Protein AF-A0A8T8SS31-F1 (afdb_monomer_lite)

pLDDT: mean 78.22, std 19.07, range [32.81, 97.25]

Structure (mmCIF, N/CA/C/O backbone):
data_AF-A0A8T8SS31-F1
#
_entry.id   AF-A0A8T8SS31-F1
#
loop_
_atom_site.group_PDB
_atom_site.id
_atom_site.type_symbol
_atom_site.label_atom_id
_atom_site.label_alt_id
_atom_site.label_comp_id
_atom_site.label_asym_id
_atom_site.label_entity_id
_atom_site.label_seq_id
_atom_site.pdbx_PDB_ins_code
_atom_site.Cartn_x
_atom_site.Cartn_y
_atom_site.Cartn_z
_atom_site.occupancy
_atom_site.B_iso_or_equiv
_atom_site.auth_seq_id
_atom_site.auth_comp_id
_atom_site.auth_asym_id
_atom_site.auth_atom_id
_atom_site.pdbx_PDB_model_num
ATOM 1 N N . ALA A 1 1 ? 21.627 -6.125 -32.414 1.00 34.38 1 ALA A N 1
ATOM 2 C CA . ALA A 1 1 ? 21.749 -6.337 -30.957 1.00 34.38 1 ALA A CA 1
ATOM 3 C C . ALA A 1 1 ? 20.498 -7.082 -30.522 1.00 34.38 1 ALA A C 1
ATOM 5 O O . ALA A 1 1 ? 19.469 -6.774 -31.111 1.00 34.38 1 ALA A O 1
ATOM 6 N N . PRO A 1 2 ? 20.562 -8.074 -29.617 1.00 32.81 2 PRO A N 1
ATOM 7 C CA . PRO A 1 2 ? 19.340 -8.720 -29.149 1.00 32.81 2 PRO A CA 1
ATOM 8 C C . PRO A 1 2 ? 18.447 -7.627 -28.561 1.00 32.81 2 PRO A C 1
ATOM 10 O O . PRO A 1 2 ? 18.950 -6.759 -27.843 1.00 32.81 2 PRO A O 1
ATOM 13 N N . ASP A 1 3 ? 17.175 -7.617 -28.947 1.00 43.06 3 ASP A N 1
ATOM 14 C CA . ASP A 1 3 ? 16.192 -6.650 -28.478 1.00 43.06 3 ASP A CA 1
ATOM 15 C C . ASP A 1 3 ? 16.159 -6.707 -26.948 1.00 43.06 3 ASP A C 1
ATOM 17 O O . ASP A 1 3 ? 15.663 -7.657 -26.345 1.00 43.06 3 ASP A O 1
ATOM 21 N N . ALA A 1 4 ? 16.801 -5.731 -26.307 1.00 43.06 4 ALA A N 1
ATOM 22 C CA . ALA A 1 4 ? 16.943 -5.652 -24.862 1.00 43.06 4 ALA A CA 1
ATOM 23 C C . ALA A 1 4 ? 15.577 -5.311 -24.252 1.00 43.06 4 ALA A C 1
ATOM 25 O O . ALA A 1 4 ? 15.295 -4.160 -23.934 1.00 43.06 4 ALA A O 1
ATOM 26 N N . GLY A 1 5 ? 14.685 -6.296 -24.171 1.00 49.00 5 GLY A N 1
ATOM 27 C CA . GLY A 1 5 ? 13.307 -6.032 -23.786 1.00 49.00 5 GLY A CA 1
ATOM 28 C C . GLY A 1 5 ? 12.340 -7.186 -23.984 1.00 49.00 5 GLY A C 1
ATOM 29 O O . GLY A 1 5 ? 11.181 -6.922 -24.291 1.00 49.00 5 GLY A O 1
ATOM 30 N N . ASP A 1 6 ? 12.756 -8.439 -23.777 1.00 55.69 6 ASP A N 1
ATOM 31 C CA . ASP A 1 6 ? 11.775 -9.510 -23.578 1.00 55.69 6 ASP A CA 1
ATOM 32 C C . ASP A 1 6 ? 10.841 -9.078 -22.436 1.00 55.69 6 ASP A C 1
ATOM 34 O O . ASP A 1 6 ? 11.300 -8.771 -21.326 1.00 55.69 6 ASP A O 1
ATOM 38 N N . GLY A 1 7 ? 9.536 -8.976 -22.720 1.00 61.97 7 GLY A N 1
ATOM 39 C CA . GLY A 1 7 ? 8.538 -8.342 -21.842 1.00 61.97 7 GLY A CA 1
ATOM 40 C C . GLY A 1 7 ? 8.512 -8.898 -20.412 1.00 61.97 7 GLY A C 1
ATOM 41 O O . GLY A 1 7 ? 8.117 -8.201 -19.474 1.00 61.97 7 GLY A O 1
ATOM 42 N N . TRP A 1 8 ? 9.025 -10.114 -20.223 1.00 73.75 8 TRP A N 1
ATOM 43 C CA . TRP A 1 8 ? 9.245 -10.758 -18.931 1.00 73.75 8 TRP A CA 1
ATOM 44 C C . TRP A 1 8 ? 10.140 -9.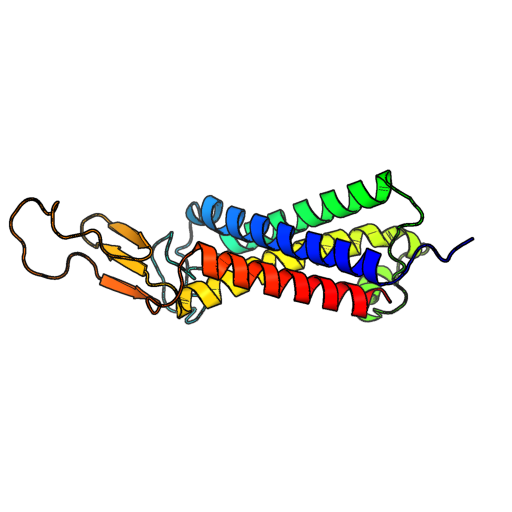954 -17.986 1.00 73.75 8 TRP A C 1
ATOM 46 O O . TRP A 1 8 ? 9.801 -9.813 -16.817 1.00 73.75 8 TRP A O 1
ATOM 56 N N . SER A 1 9 ? 11.235 -9.364 -18.472 1.00 76.25 9 SER A N 1
ATOM 57 C CA . SER A 1 9 ? 12.151 -8.571 -17.635 1.00 76.25 9 SER A CA 1
ATOM 58 C C . SER A 1 9 ? 11.456 -7.350 -17.016 1.00 76.25 9 SER A C 1
ATOM 60 O O . SER A 1 9 ? 11.523 -7.132 -15.806 1.00 76.25 9 SER A O 1
ATOM 62 N N . ARG A 1 10 ? 10.705 -6.598 -17.831 1.00 75.75 10 ARG A N 1
ATOM 63 C CA . ARG A 1 10 ? 9.907 -5.436 -17.402 1.00 75.75 10 ARG A CA 1
ATOM 64 C C . ARG A 1 10 ? 8.814 -5.856 -16.424 1.00 75.75 10 ARG A C 1
ATOM 66 O O . ARG A 1 10 ? 8.634 -5.218 -15.392 1.00 75.75 10 ARG A O 1
ATOM 73 N N . THR A 1 11 ? 8.127 -6.954 -16.730 1.00 82.62 11 THR A N 1
ATOM 74 C CA . THR A 1 11 ? 7.065 -7.503 -15.878 1.00 82.62 11 THR A CA 1
ATOM 75 C C . THR A 1 11 ? 7.606 -7.878 -14.500 1.00 82.62 11 THR A C 1
ATOM 77 O O . THR A 1 11 ? 7.015 -7.494 -13.499 1.00 82.62 11 THR A O 1
ATOM 80 N N . LEU A 1 12 ? 8.760 -8.548 -14.427 1.00 86.06 12 LEU A N 1
ATOM 81 C CA . LEU A 1 12 ? 9.392 -8.931 -13.160 1.00 86.06 12 LEU A CA 1
ATOM 82 C C . LEU A 1 12 ? 9.793 -7.718 -12.309 1.00 86.06 12 LEU A C 1
ATOM 84 O O . LEU A 1 12 ? 9.576 -7.726 -11.098 1.00 86.06 12 LEU A O 1
ATOM 88 N N . VAL A 1 13 ? 10.320 -6.655 -12.925 1.00 86.69 13 VAL A N 1
ATOM 89 C CA . VAL A 1 13 ? 10.648 -5.408 -12.209 1.00 86.69 13 VAL A CA 1
ATOM 90 C C . VAL A 1 13 ? 9.388 -4.740 -11.654 1.00 86.69 13 VAL A C 1
ATOM 92 O O . VAL A 1 13 ? 9.382 -4.295 -10.508 1.00 86.69 13 VAL A O 1
ATOM 95 N N . LEU A 1 14 ? 8.305 -4.697 -12.433 1.00 88.38 14 LEU A N 1
ATOM 96 C CA . LEU A 1 14 ? 7.035 -4.119 -11.989 1.00 88.38 14 LEU A CA 1
ATOM 97 C C . LEU A 1 14 ? 6.351 -4.968 -10.906 1.00 88.38 14 LEU A C 1
ATOM 99 O O . LEU A 1 14 ? 5.777 -4.409 -9.973 1.00 88.38 14 LEU A O 1
ATOM 103 N N . LEU A 1 15 ? 6.460 -6.299 -10.987 1.00 92.12 15 LEU A N 1
ATOM 104 C CA . LEU A 1 15 ? 6.018 -7.212 -9.930 1.00 92.12 15 LEU A CA 1
ATOM 105 C C . LEU A 1 15 ? 6.767 -6.915 -8.624 1.00 92.12 15 LEU A C 1
ATOM 107 O O . LEU A 1 15 ? 6.137 -6.760 -7.574 1.00 92.12 15 LEU A O 1
ATOM 111 N N . ALA A 1 16 ? 8.095 -6.787 -8.687 1.00 93.50 16 ALA A N 1
ATOM 112 C CA . ALA A 1 16 ? 8.911 -6.450 -7.524 1.00 93.50 16 ALA A CA 1
ATOM 113 C C . ALA A 1 16 ? 8.529 -5.078 -6.948 1.00 93.50 16 ALA A C 1
ATOM 115 O O . ALA A 1 16 ? 8.314 -4.959 -5.742 1.00 93.50 16 ALA A O 1
ATOM 116 N N . LEU A 1 17 ? 8.368 -4.062 -7.805 1.00 93.56 17 LEU A N 1
ATOM 117 C CA . LEU A 1 17 ? 7.917 -2.732 -7.395 1.00 93.56 17 LEU A CA 1
ATOM 118 C C . LEU A 1 17 ? 6.575 -2.798 -6.661 1.00 93.56 17 LEU A C 1
ATOM 120 O O . LEU A 1 17 ? 6.465 -2.252 -5.569 1.00 93.56 17 LEU A O 1
ATOM 124 N N . GLY A 1 18 ? 5.572 -3.472 -7.228 1.00 95.12 18 GLY A N 1
ATOM 125 C CA . GLY A 1 18 ? 4.252 -3.578 -6.610 1.00 95.12 18 GLY A CA 1
ATOM 126 C C . GLY A 1 18 ? 4.281 -4.302 -5.263 1.00 95.12 18 GLY A C 1
ATOM 127 O O . GLY A 1 18 ? 3.634 -3.848 -4.322 1.00 95.12 18 GLY A O 1
ATOM 128 N N . HIS A 1 19 ? 5.079 -5.369 -5.140 1.00 96.62 19 HIS A N 1
ATOM 129 C CA . HIS A 1 19 ? 5.268 -6.081 -3.874 1.00 96.62 19 HIS A CA 1
ATOM 130 C C . HIS A 1 19 ? 5.877 -5.167 -2.802 1.00 96.62 19 HIS A C 1
ATOM 132 O O . HIS A 1 19 ? 5.293 -4.986 -1.735 1.00 96.62 19 HIS A O 1
ATOM 138 N N . PHE A 1 20 ? 7.024 -4.545 -3.088 1.00 97.06 20 PHE A N 1
ATOM 139 C CA . PHE A 1 20 ? 7.704 -3.704 -2.104 1.00 97.06 20 PHE A CA 1
ATOM 140 C C . PHE A 1 20 ? 6.937 -2.418 -1.789 1.00 97.06 20 PHE A C 1
ATOM 142 O O . PHE A 1 20 ? 6.916 -1.994 -0.635 1.00 97.06 20 PHE A O 1
ATOM 149 N N . ALA A 1 21 ? 6.281 -1.812 -2.7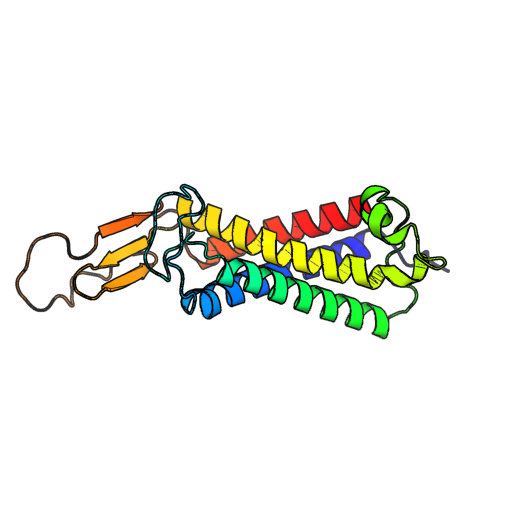81 1.00 97.25 21 ALA A N 1
ATOM 150 C CA . ALA A 1 21 ? 5.432 -0.647 -2.567 1.00 97.25 21 ALA A CA 1
ATOM 151 C C . ALA A 1 21 ? 4.240 -0.981 -1.662 1.00 97.25 21 ALA A C 1
ATOM 153 O O . ALA A 1 21 ? 3.964 -0.215 -0.743 1.00 97.25 21 ALA A O 1
ATOM 154 N N . CYS A 1 22 ? 3.587 -2.133 -1.869 1.00 97.06 22 CYS A N 1
ATOM 155 C CA . CYS A 1 22 ? 2.519 -2.628 -0.999 1.00 97.06 22 CYS A CA 1
ATOM 156 C C . CYS A 1 22 ? 3.007 -2.779 0.445 1.00 97.06 22 CYS A C 1
ATOM 158 O O . CYS A 1 22 ? 2.433 -2.179 1.348 1.00 97.06 22 CYS A O 1
ATOM 160 N N . CYS A 1 23 ? 4.095 -3.528 0.655 1.00 96.38 23 CYS A N 1
ATOM 161 C CA . CYS A 1 23 ? 4.637 -3.790 1.989 1.00 96.38 23 CYS A CA 1
ATOM 162 C C . CYS A 1 23 ? 5.050 -2.496 2.707 1.00 96.38 23 CYS A C 1
ATOM 164 O O . CYS A 1 23 ? 4.735 -2.306 3.881 1.00 96.38 23 CYS A O 1
ATOM 166 N N . MET A 1 24 ? 5.730 -1.585 2.001 1.00 97.06 24 MET A N 1
ATOM 167 C CA . MET A 1 24 ? 6.156 -0.304 2.571 1.00 97.06 24 MET A CA 1
ATOM 168 C C . MET A 1 24 ? 4.957 0.594 2.878 1.00 97.06 24 MET A C 1
ATOM 170 O O . MET A 1 24 ? 4.910 1.223 3.934 1.00 97.06 24 MET A O 1
ATOM 174 N N . GLY A 1 25 ? 3.986 0.648 1.966 1.00 96.12 25 GLY A N 1
ATOM 175 C CA . GLY A 1 25 ? 2.777 1.440 2.130 1.00 96.12 25 GLY A CA 1
ATOM 176 C C . GLY A 1 25 ? 1.958 0.986 3.335 1.00 96.12 25 GLY A C 1
ATOM 177 O O . GLY A 1 25 ? 1.583 1.812 4.164 1.00 96.12 25 GLY A O 1
ATOM 178 N N . ASP A 1 26 ? 1.744 -0.321 3.467 1.00 94.06 26 ASP A N 1
ATOM 179 C CA . ASP A 1 26 ? 1.011 -0.917 4.584 1.00 94.06 26 ASP A CA 1
ATOM 180 C C . ASP A 1 26 ? 1.730 -0.728 5.934 1.00 94.06 26 ASP A C 1
ATOM 182 O O . ASP A 1 26 ? 1.129 -0.304 6.924 1.00 94.06 26 ASP A O 1
ATOM 186 N N . THR A 1 27 ? 3.056 -0.905 5.955 1.00 94.75 27 THR A N 1
ATOM 187 C CA . THR A 1 27 ? 3.875 -0.678 7.160 1.00 94.75 27 THR A CA 1
ATOM 188 C C . THR A 1 27 ? 3.821 0.783 7.615 1.00 94.75 27 THR A C 1
ATOM 190 O O . THR A 1 27 ? 3.617 1.061 8.794 1.00 94.75 27 THR A O 1
ATOM 193 N N . LEU A 1 28 ? 3.969 1.752 6.700 1.00 95.19 28 LEU A N 1
ATOM 194 C CA . LEU A 1 28 ? 3.869 3.164 7.084 1.00 95.19 28 LEU A CA 1
ATOM 195 C C . LEU A 1 28 ? 2.448 3.541 7.501 1.00 95.19 28 LEU A C 1
ATOM 197 O O . LEU A 1 28 ? 2.281 4.315 8.441 1.00 95.19 28 LEU A O 1
ATOM 201 N N . ALA A 1 29 ? 1.423 3.010 6.831 1.00 94.06 29 ALA A N 1
ATOM 202 C CA . ALA A 1 29 ? 0.039 3.280 7.196 1.00 94.06 29 ALA A CA 1
ATOM 203 C C . ALA A 1 29 ? -0.313 2.754 8.588 1.00 94.06 29 ALA A C 1
ATOM 205 O O . ALA A 1 29 ? -1.014 3.447 9.320 1.00 94.06 29 ALA A O 1
ATOM 206 N N . SER A 1 30 ? 0.168 1.573 8.968 1.00 90.75 30 SER A N 1
ATOM 207 C CA . SER A 1 30 ? -0.113 0.978 10.277 1.00 90.75 30 SER A CA 1
ATOM 208 C C . SER A 1 30 ? 0.684 1.650 11.399 1.00 90.75 30 SER A C 1
ATOM 210 O O . SER A 1 30 ? 0.084 2.112 12.370 1.00 90.75 30 SER A O 1
ATOM 212 N N . GLU A 1 31 ? 2.000 1.806 11.243 1.00 92.19 31 GLU A N 1
ATOM 213 C CA . GLU A 1 31 ? 2.871 2.365 12.288 1.00 92.19 31 GLU A CA 1
ATOM 214 C C . GLU A 1 31 ? 2.668 3.875 12.471 1.00 92.19 31 GLU A C 1
ATOM 216 O O . GLU A 1 31 ? 2.489 4.365 13.588 1.00 92.19 31 GLU A O 1
ATOM 221 N N . LEU A 1 32 ? 2.637 4.641 11.372 1.00 91.50 32 LEU A N 1
ATOM 222 C CA . LEU A 1 32 ? 2.437 6.091 11.448 1.00 91.50 32 LEU A CA 1
ATOM 223 C C . LEU A 1 32 ? 0.954 6.461 11.542 1.00 91.50 32 LEU A C 1
ATOM 225 O O . LEU A 1 32 ? 0.613 7.480 12.142 1.00 91.50 32 LEU A O 1
ATOM 229 N N . GLY A 1 33 ? 0.044 5.644 11.006 1.00 86.44 33 GLY A N 1
ATOM 230 C CA . GLY A 1 33 ? -1.395 5.908 11.081 1.00 86.44 33 GLY A CA 1
ATOM 231 C C . GLY A 1 33 ? -1.962 5.845 12.496 1.00 86.44 33 GLY A C 1
ATOM 232 O O . GLY A 1 33 ? -2.964 6.514 12.760 1.00 86.44 33 GLY A O 1
ATOM 233 N N . ILE A 1 34 ? -1.311 5.134 13.425 1.00 87.19 34 ILE A N 1
ATOM 234 C CA . ILE A 1 34 ? -1.661 5.151 14.856 1.00 87.19 34 ILE A CA 1
ATOM 235 C C . ILE A 1 34 ? -1.502 6.556 15.460 1.00 87.19 34 ILE A C 1
ATOM 237 O O . ILE A 1 34 ? -2.249 6.913 16.371 1.00 87.19 34 ILE A O 1
ATOM 241 N N . LEU A 1 35 ? -0.604 7.391 14.922 1.00 88.12 35 LEU A N 1
ATOM 242 C CA . LEU A 1 35 ? -0.429 8.782 15.354 1.00 88.12 35 LEU A CA 1
ATOM 243 C C . LEU A 1 35 ? -1.495 9.738 14.785 1.00 88.12 35 LEU A C 1
ATOM 245 O O . LEU A 1 35 ? -1.470 10.938 15.076 1.00 88.12 35 LEU A O 1
ATOM 249 N N . SER A 1 36 ? -2.438 9.242 13.978 1.00 87.25 36 SER A N 1
ATOM 250 C CA . SER A 1 36 ? -3.528 10.055 13.442 1.00 87.25 36 SER A CA 1
ATOM 251 C C . SER A 1 36 ? -4.354 10.692 14.563 1.00 87.25 36 SER A C 1
ATOM 253 O O . SER A 1 36 ? -4.867 10.016 15.453 1.00 87.25 36 SER A O 1
ATOM 255 N N . ARG A 1 37 ? -4.556 12.014 14.480 1.00 83.56 37 ARG A N 1
ATOM 256 C CA . ARG A 1 37 ? -5.442 12.754 15.400 1.00 83.56 37 ARG A CA 1
ATOM 257 C C . ARG A 1 37 ? -6.917 12.398 15.203 1.00 83.56 37 ARG A C 1
ATOM 259 O O . ARG A 1 37 ? -7.708 12.531 16.135 1.00 83.56 37 ARG A O 1
ATOM 266 N N . SER A 1 38 ? -7.301 11.985 13.995 1.00 85.12 38 SER A N 1
ATOM 267 C CA . SER A 1 38 ? -8.652 11.516 13.693 1.00 85.12 38 SER A CA 1
ATOM 268 C C . SER A 1 38 ? -8.777 10.024 13.984 1.00 85.12 38 SER A C 1
ATOM 270 O O . SER A 1 38 ? -7.884 9.237 13.658 1.00 85.12 38 SER A O 1
ATOM 272 N N . LYS A 1 39 ? -9.908 9.635 14.583 1.00 87.06 39 LYS A N 1
ATOM 273 C CA . LYS A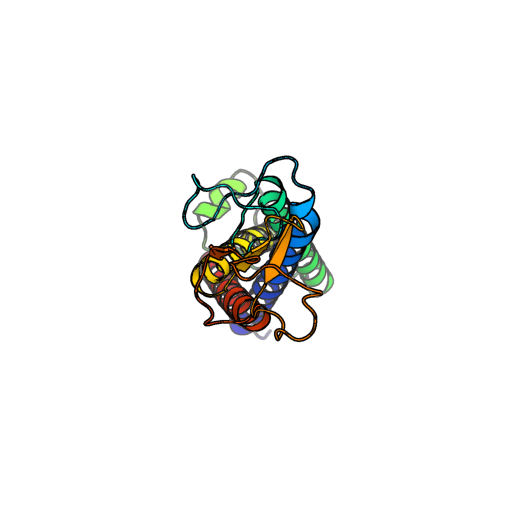 1 39 ? -10.227 8.227 14.832 1.00 87.06 39 LYS A CA 1
ATOM 274 C C . LYS A 1 39 ? -10.354 7.482 13.496 1.00 87.06 39 LYS A C 1
ATOM 276 O O . LYS A 1 39 ? -11.043 7.997 12.610 1.00 87.06 39 LYS A O 1
ATOM 281 N N . PRO A 1 40 ? -9.732 6.301 13.347 1.00 89.50 40 PRO A N 1
ATOM 282 C CA . PRO A 1 40 ? -9.869 5.514 12.133 1.00 89.50 40 PRO A CA 1
ATOM 283 C C . PRO A 1 40 ? -11.308 5.021 11.947 1.00 89.50 40 PRO A C 1
ATOM 285 O O . PRO A 1 40 ? -12.055 4.816 12.910 1.00 89.50 40 PRO A O 1
ATOM 288 N N . VAL A 1 41 ? -11.689 4.832 10.689 1.00 92.69 41 VAL A N 1
ATOM 289 C CA . VAL A 1 41 ? -12.986 4.287 10.274 1.00 92.69 41 VAL A CA 1
ATOM 290 C C . VAL A 1 41 ? -12.789 2.923 9.635 1.00 92.69 41 VAL A C 1
ATOM 292 O O . VAL A 1 41 ? -11.736 2.644 9.069 1.00 92.69 41 VAL A O 1
ATOM 295 N N . LEU A 1 42 ? -13.787 2.052 9.727 1.00 91.38 42 LEU A N 1
ATOM 296 C CA . LEU A 1 42 ? -13.690 0.731 9.120 1.00 91.38 42 LEU A CA 1
ATOM 297 C C . LEU A 1 42 ? -13.795 0.823 7.592 1.00 91.38 42 LEU A C 1
ATOM 299 O O . LEU A 1 42 ? -14.752 1.400 7.080 1.00 91.38 42 LEU A O 1
ATOM 303 N N . VAL A 1 43 ? -12.880 0.187 6.857 1.00 91.44 43 VAL A N 1
ATOM 304 C CA . VAL A 1 43 ? -12.872 0.234 5.381 1.00 91.44 43 VAL A CA 1
ATOM 305 C C . VAL A 1 43 ? -14.161 -0.310 4.748 1.00 91.44 43 VAL A C 1
ATOM 307 O O . VAL A 1 43 ? -14.632 0.225 3.752 1.00 91.44 43 VAL A O 1
ATOM 310 N N . LEU A 1 44 ? -14.779 -1.329 5.358 1.00 88.94 44 LEU A N 1
ATOM 311 C CA . LEU A 1 44 ? -16.047 -1.911 4.895 1.00 88.94 44 LEU A CA 1
ATOM 312 C C . LEU A 1 44 ? -17.279 -1.092 5.305 1.00 88.94 44 LEU A C 1
ATOM 314 O O . LEU A 1 44 ? -18.346 -1.245 4.717 1.00 88.94 44 LEU A O 1
ATOM 318 N N . ASN A 1 45 ? -17.166 -0.262 6.345 1.00 89.25 45 ASN A N 1
ATOM 319 C CA . ASN A 1 45 ? -18.261 0.569 6.836 1.00 89.25 45 ASN A CA 1
ATOM 320 C C . ASN A 1 45 ? -17.718 1.929 7.314 1.00 89.25 45 ASN A C 1
ATOM 322 O O . ASN A 1 45 ? -17.413 2.079 8.504 1.00 89.25 45 ASN A O 1
ATOM 326 N N . PRO A 1 46 ? -17.637 2.928 6.414 1.00 87.19 46 PRO A N 1
ATOM 327 C CA . PRO A 1 46 ? -17.008 4.223 6.689 1.00 87.19 46 PRO A CA 1
ATOM 328 C C . PRO A 1 46 ? -17.666 5.031 7.816 1.00 87.19 46 PRO A C 1
ATOM 330 O O . PRO A 1 46 ? -17.063 5.959 8.348 1.00 87.19 46 PRO A O 1
ATOM 333 N N . PHE A 1 47 ? -18.897 4.688 8.206 1.00 88.06 47 PHE A N 1
ATOM 334 C CA . PHE A 1 47 ? -19.618 5.352 9.294 1.00 88.06 47 PHE A CA 1
ATOM 335 C C . PHE A 1 47 ? -19.253 4.805 10.680 1.00 88.06 47 PHE A C 1
ATOM 337 O O . PHE A 1 47 ? -19.584 5.414 11.698 1.00 88.06 47 PHE A O 1
ATOM 344 N N . ARG A 1 48 ? -18.5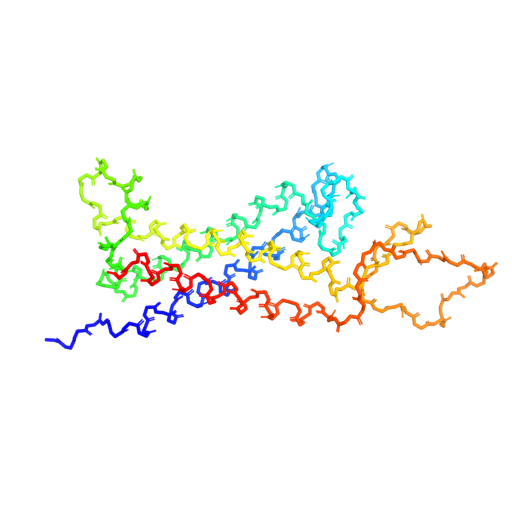69 3.656 10.748 1.00 88.62 48 ARG A N 1
ATOM 345 C CA . ARG A 1 48 ? -18.184 3.014 12.005 1.00 88.62 48 ARG A CA 1
ATOM 346 C C . ARG A 1 48 ? -16.754 3.396 12.374 1.00 88.62 48 ARG A C 1
ATOM 348 O O . ARG A 1 48 ? -15.798 2.921 11.767 1.00 88.62 48 ARG A O 1
ATOM 355 N N . GLN A 1 49 ? -16.617 4.214 13.414 1.00 90.81 49 GLN A N 1
ATOM 356 C CA . GLN A 1 49 ? -15.320 4.514 14.021 1.00 90.81 49 GLN A CA 1
ATOM 357 C C . GLN A 1 49 ? -14.819 3.319 14.833 1.00 90.81 49 GLN A C 1
ATOM 359 O O . GLN A 1 49 ? -15.585 2.686 15.566 1.00 90.81 49 GLN A O 1
ATOM 364 N N . VAL A 1 50 ? -13.527 3.038 14.721 1.00 88.25 50 VAL A N 1
ATOM 365 C CA . VAL A 1 50 ? -12.849 1.942 15.417 1.00 88.25 50 VAL A CA 1
ATOM 366 C C . VAL A 1 50 ? -11.652 2.480 16.206 1.00 88.25 50 VAL A C 1
ATOM 368 O O . VAL A 1 50 ? -11.139 3.558 15.892 1.00 88.25 50 VAL A O 1
ATOM 371 N N . PRO A 1 51 ? -11.216 1.795 17.276 1.00 86.38 51 PRO A N 1
ATOM 372 C CA . PRO A 1 51 ? -10.010 2.193 17.990 1.00 86.38 51 PRO A CA 1
ATOM 373 C C . PRO A 1 51 ? -8.764 2.062 17.088 1.00 86.38 51 PRO A C 1
ATOM 375 O O . PRO A 1 51 ? -8.732 1.186 16.215 1.00 86.38 51 PRO A O 1
ATOM 378 N N . PRO A 1 52 ? -7.734 2.910 17.283 1.00 85.69 52 PRO A N 1
ATOM 379 C CA . PRO A 1 52 ? -6.453 2.780 16.586 1.00 85.69 52 PRO A CA 1
ATOM 380 C C . PRO A 1 52 ? -5.860 1.374 16.731 1.00 85.69 52 PRO A C 1
ATOM 382 O O . PRO A 1 52 ? -5.962 0.774 17.799 1.00 85.69 52 PRO A O 1
ATOM 385 N N . GLY A 1 53 ? -5.266 0.852 15.655 1.00 83.00 53 GLY A N 1
ATOM 386 C CA . GLY A 1 53 ? -4.713 -0.508 15.612 1.00 83.00 53 GLY A CA 1
ATOM 387 C C . GLY A 1 53 ? -5.726 -1.617 15.294 1.00 83.00 53 GLY A C 1
ATOM 388 O O . GLY A 1 53 ? -5.383 -2.790 15.378 1.00 83.00 53 GLY A O 1
ATOM 389 N N . THR A 1 54 ? -6.971 -1.279 14.937 1.00 87.12 54 THR A N 1
ATOM 390 C CA . THR A 1 54 ? -7.965 -2.268 14.475 1.00 87.12 54 THR A CA 1
ATOM 391 C C . THR A 1 54 ? -7.677 -2.712 13.040 1.00 87.12 54 THR A C 1
ATOM 393 O O . THR A 1 54 ? -7.511 -1.851 12.174 1.00 87.12 54 THR A O 1
ATOM 396 N N . ASN A 1 55 ? -7.711 -4.022 12.756 1.00 88.06 55 ASN A N 1
ATOM 397 C CA . ASN A 1 55 ? -7.543 -4.522 11.387 1.00 8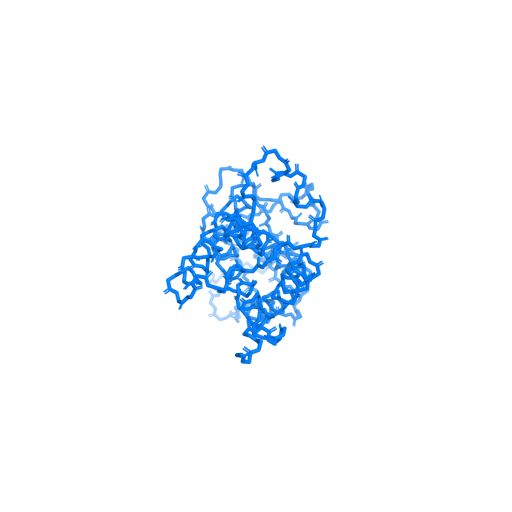8.06 55 ASN A CA 1
ATOM 398 C C . ASN A 1 55 ? -8.633 -3.965 10.462 1.00 88.06 55 ASN A C 1
ATOM 400 O O . ASN A 1 55 ? -9.831 -4.042 10.759 1.00 88.06 55 ASN A O 1
ATOM 404 N N . GLY A 1 56 ? -8.195 -3.386 9.343 1.00 87.19 56 GLY A N 1
ATOM 405 C CA . GLY A 1 56 ? -9.057 -2.703 8.381 1.00 87.19 56 GLY A CA 1
ATOM 406 C C . GLY A 1 56 ? -9.582 -1.335 8.822 1.00 87.19 56 GLY A C 1
ATOM 407 O O . GLY A 1 56 ? -10.485 -0.787 8.185 1.00 87.19 56 GLY A O 1
ATOM 408 N N . GLY A 1 57 ? -9.043 -0.778 9.909 1.00 90.31 57 GLY A N 1
ATOM 409 C CA . GLY A 1 57 ? -9.242 0.614 10.291 1.00 90.31 57 GLY A CA 1
ATOM 410 C C . GLY A 1 57 ? -8.362 1.539 9.451 1.00 90.31 57 GLY A C 1
ATOM 411 O O . GLY A 1 57 ? -7.145 1.533 9.595 1.00 90.31 57 GLY A O 1
ATOM 412 N N . ILE A 1 58 ? -8.979 2.373 8.619 1.00 93.00 58 ILE A N 1
ATOM 413 C CA . ILE A 1 58 ? -8.285 3.347 7.774 1.00 93.00 58 ILE A CA 1
ATOM 414 C C . ILE A 1 58 ? -8.392 4.755 8.367 1.00 93.00 58 ILE A C 1
ATOM 416 O O . ILE A 1 58 ? -9.427 5.159 8.902 1.00 93.00 58 ILE A O 1
ATOM 420 N N . SER A 1 59 ? -7.312 5.525 8.268 1.00 93.75 59 SER A N 1
ATOM 421 C CA . SER A 1 59 ? -7.272 6.941 8.642 1.00 93.75 59 SER A CA 1
ATOM 422 C C . SER A 1 59 ? -6.697 7.757 7.493 1.00 93.75 59 SER A C 1
ATOM 424 O O . SER A 1 59 ? -5.859 7.264 6.741 1.00 93.75 59 SER A O 1
ATOM 426 N N . LEU A 1 60 ? -7.112 9.022 7.365 1.00 92.38 60 LEU A N 1
ATOM 427 C CA . LEU A 1 60 ? -6.607 9.897 6.302 1.00 92.38 60 LEU A CA 1
ATOM 428 C C . LEU A 1 60 ? -5.076 10.023 6.358 1.00 92.38 60 LEU A C 1
ATOM 430 O O . LEU A 1 60 ? -4.399 9.950 5.335 1.00 92.38 60 LEU A O 1
ATOM 434 N N . PHE A 1 61 ? -4.526 10.167 7.567 1.00 93.81 61 PHE A N 1
ATOM 435 C CA . PHE A 1 61 ? -3.082 10.244 7.762 1.00 93.81 61 PHE A CA 1
ATOM 436 C C . PHE A 1 61 ? -2.388 8.935 7.362 1.00 93.81 61 PHE A C 1
ATOM 438 O O . PHE A 1 61 ? -1.428 8.980 6.601 1.00 93.81 61 PHE A O 1
ATOM 445 N N . GLY A 1 62 ? -2.918 7.777 7.774 1.00 93.50 62 GLY A N 1
ATOM 446 C CA . GLY A 1 62 ? -2.391 6.471 7.367 1.00 93.50 62 GLY A CA 1
ATOM 447 C C . GLY A 1 62 ? -2.403 6.278 5.848 1.00 93.50 62 GLY A C 1
ATOM 448 O O . GLY A 1 62 ? -1.395 5.880 5.277 1.00 93.50 62 GLY A O 1
ATOM 449 N N . THR A 1 63 ? -3.489 6.662 5.167 1.00 94.31 63 THR A N 1
ATOM 450 C CA . THR A 1 63 ? -3.581 6.568 3.696 1.00 94.31 63 THR A CA 1
ATOM 451 C C . THR A 1 63 ? -2.610 7.496 2.961 1.00 94.31 63 THR A C 1
ATOM 453 O O . THR A 1 63 ? -2.125 7.169 1.882 1.00 94.31 63 THR A O 1
ATOM 456 N N . LEU A 1 64 ? -2.285 8.656 3.539 1.00 95.69 64 LEU A N 1
ATOM 457 C CA . LEU A 1 64 ? -1.247 9.531 2.989 1.00 95.69 64 LEU A CA 1
ATOM 458 C C . LEU A 1 64 ? 0.143 8.923 3.188 1.00 95.69 64 LEU A C 1
ATOM 460 O O . LEU A 1 64 ? 0.978 8.994 2.290 1.00 95.69 64 LEU A O 1
ATOM 464 N N . MET A 1 65 ? 0.384 8.300 4.342 1.00 95.88 65 MET A N 1
ATOM 465 C CA . MET A 1 65 ? 1.644 7.613 4.617 1.00 95.88 65 MET A CA 1
ATOM 466 C C . MET A 1 65 ? 1.839 6.390 3.712 1.00 95.88 65 MET A C 1
ATOM 468 O O . MET A 1 65 ? 2.960 6.180 3.250 1.00 95.88 65 MET A O 1
ATOM 472 N N . SER A 1 66 ? 0.778 5.645 3.363 1.00 96.44 66 SER A N 1
ATOM 473 C CA . SER A 1 66 ? 0.904 4.554 2.384 1.00 96.44 66 SER A C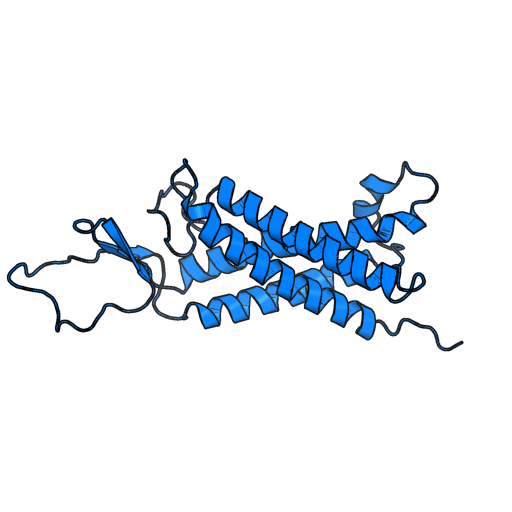A 1
ATOM 474 C C . SER A 1 66 ? 1.248 5.052 0.986 1.00 96.44 66 SER A C 1
ATOM 476 O O . SER A 1 66 ? 2.117 4.474 0.329 1.00 96.44 66 SER A O 1
ATOM 478 N N . LEU A 1 67 ? 0.642 6.162 0.550 1.00 96.88 67 LEU A N 1
ATOM 479 C CA . LEU A 1 67 ? 1.000 6.813 -0.710 1.00 96.88 67 LEU A CA 1
ATOM 480 C C . LEU A 1 67 ? 2.468 7.260 -0.709 1.00 96.88 67 LEU A C 1
ATOM 482 O O . LEU A 1 67 ? 3.187 6.983 -1.665 1.00 96.88 67 LEU A O 1
ATOM 486 N N . ILE A 1 68 ? 2.934 7.912 0.362 1.00 97.00 68 ILE A N 1
ATOM 487 C CA . ILE A 1 68 ? 4.333 8.353 0.494 1.00 97.00 68 ILE A CA 1
ATOM 488 C C . ILE A 1 68 ? 5.292 7.157 0.473 1.00 97.00 68 ILE A C 1
ATOM 490 O O . ILE A 1 68 ? 6.307 7.211 -0.220 1.00 97.00 68 ILE A O 1
ATOM 494 N N . GLY A 1 69 ? 4.963 6.064 1.168 1.00 96.75 69 GLY A N 1
ATOM 495 C CA . GLY A 1 69 ? 5.752 4.828 1.145 1.00 96.75 69 GLY A CA 1
ATOM 496 C C . GLY A 1 69 ? 5.845 4.213 -0.249 1.00 96.75 69 GLY A C 1
ATOM 497 O O . GLY A 1 69 ? 6.930 3.838 -0.696 1.00 96.75 69 GLY A O 1
ATOM 498 N N . GLY A 1 70 ? 4.726 4.180 -0.975 1.00 97.00 70 GLY A N 1
ATOM 499 C CA . GLY A 1 70 ? 4.691 3.734 -2.364 1.00 97.00 70 GLY A CA 1
ATOM 500 C C . GLY A 1 70 ? 5.513 4.628 -3.296 1.00 97.00 70 GLY A C 1
ATOM 501 O O . GLY A 1 70 ? 6.305 4.125 -4.093 1.00 97.00 70 GLY A O 1
ATOM 502 N N . LEU A 1 71 ? 5.380 5.953 -3.176 1.00 95.69 71 LEU A N 1
ATOM 503 C CA . LEU A 1 71 ? 6.152 6.923 -3.962 1.00 95.69 71 LEU A CA 1
ATOM 504 C C . LEU A 1 71 ? 7.653 6.799 -3.686 1.00 95.69 71 LEU A C 1
ATOM 506 O O . LEU A 1 71 ? 8.452 6.871 -4.617 1.00 95.69 71 LEU A O 1
ATOM 510 N N . PHE A 1 72 ? 8.036 6.565 -2.429 1.00 96.56 72 PHE A N 1
ATOM 511 C CA . PHE A 1 72 ? 9.420 6.307 -2.047 1.00 96.56 72 PHE A CA 1
ATOM 512 C C . PHE A 1 72 ? 9.966 5.049 -2.736 1.00 96.56 72 PHE A C 1
ATOM 514 O O . PHE A 1 72 ? 11.029 5.111 -3.353 1.00 96.56 72 PHE A O 1
ATOM 521 N N . MET A 1 73 ? 9.219 3.938 -2.726 1.00 95.75 73 MET A N 1
ATOM 522 C CA . MET A 1 73 ? 9.622 2.715 -3.437 1.00 95.75 73 MET A CA 1
ATOM 523 C C . MET A 1 73 ? 9.631 2.876 -4.963 1.00 95.75 73 MET A C 1
ATOM 525 O O . MET A 1 73 ? 10.488 2.323 -5.649 1.00 95.75 73 MET A O 1
ATOM 529 N N . GLY A 1 74 ? 8.720 3.672 -5.517 1.00 91.81 74 GLY A N 1
ATOM 530 C CA . GLY A 1 74 ? 8.744 4.027 -6.932 1.00 91.81 74 GLY A CA 1
ATOM 531 C C . GLY A 1 74 ? 9.964 4.878 -7.308 1.00 91.81 74 GLY A C 1
ATOM 532 O O . GLY A 1 74 ? 10.572 4.652 -8.352 1.00 91.81 74 GLY A O 1
ATOM 533 N N . ALA A 1 75 ? 10.372 5.812 -6.444 1.00 91.38 75 ALA A N 1
ATOM 534 C CA . ALA A 1 75 ? 11.558 6.643 -6.644 1.00 91.38 75 ALA A CA 1
ATOM 535 C C . ALA A 1 75 ? 12.856 5.838 -6.555 1.00 91.38 75 ALA A C 1
ATOM 537 O O . ALA A 1 75 ? 13.750 6.040 -7.378 1.00 91.38 75 ALA A O 1
ATOM 538 N N . THR A 1 76 ? 12.957 4.894 -5.616 1.00 91.81 76 THR A N 1
ATOM 539 C CA . THR A 1 76 ? 14.115 3.994 -5.543 1.00 91.81 76 THR A CA 1
ATOM 540 C C . THR A 1 76 ? 14.188 3.096 -6.773 1.00 91.81 76 THR A C 1
ATOM 542 O O . THR A 1 76 ? 15.246 3.019 -7.389 1.00 91.81 76 THR A O 1
ATOM 545 N N . ALA A 1 77 ? 13.071 2.510 -7.217 1.00 88.69 77 ALA A N 1
ATOM 546 C CA . ALA A 1 77 ? 13.031 1.709 -8.441 1.00 88.69 77 ALA A CA 1
ATOM 547 C C . ALA A 1 77 ? 13.414 2.521 -9.692 1.00 88.69 77 ALA A C 1
ATOM 549 O O . ALA A 1 77 ? 14.186 2.044 -10.530 1.00 88.69 77 ALA A O 1
ATOM 550 N N . ALA A 1 78 ? 12.925 3.759 -9.807 1.00 84.38 78 ALA A N 1
ATOM 551 C CA . ALA A 1 78 ? 13.304 4.677 -10.877 1.00 84.38 78 ALA A CA 1
ATOM 552 C C . ALA A 1 78 ? 14.808 5.006 -10.836 1.00 84.38 78 ALA A C 1
ATOM 554 O O . ALA A 1 78 ? 15.491 4.923 -11.852 1.00 84.38 78 ALA A O 1
ATOM 555 N N . LEU A 1 79 ? 15.360 5.307 -9.659 1.00 86.56 79 LEU A N 1
ATOM 556 C CA . LEU A 1 79 ? 16.788 5.577 -9.504 1.00 86.56 79 LEU A CA 1
ATOM 557 C C . LEU A 1 79 ? 17.644 4.349 -9.850 1.00 86.56 79 LEU A C 1
ATOM 559 O O . LEU A 1 79 ? 18.631 4.467 -10.573 1.00 86.56 79 LEU A O 1
ATOM 563 N N . THR A 1 80 ? 17.265 3.160 -9.381 1.00 85.25 80 THR A N 1
ATOM 564 C CA . THR A 1 80 ? 17.996 1.919 -9.664 1.00 85.25 80 THR A CA 1
ATOM 565 C C . THR A 1 80 ? 17.992 1.598 -11.152 1.00 85.25 80 THR A C 1
ATOM 567 O O . THR A 1 80 ? 19.034 1.244 -11.703 1.00 85.25 80 THR A O 1
ATOM 570 N N . THR A 1 81 ? 16.853 1.752 -11.827 1.00 78.69 81 THR A N 1
ATOM 571 C CA . THR A 1 81 ? 16.767 1.532 -13.278 1.00 78.69 81 THR A CA 1
ATOM 572 C C . THR A 1 81 ? 17.580 2.572 -14.056 1.00 78.69 81 THR A C 1
ATOM 574 O O . THR A 1 81 ? 18.244 2.200 -15.023 1.00 78.69 81 THR A O 1
ATOM 577 N N . TYR A 1 82 ? 17.636 3.823 -13.580 1.00 76.62 82 TYR A N 1
ATOM 578 C CA . TYR A 1 82 ? 18.437 4.901 -14.176 1.00 76.62 82 TYR A CA 1
ATOM 579 C C . TYR A 1 82 ? 19.930 4.613 -14.106 1.00 76.62 82 TYR A C 1
ATOM 581 O O . TYR A 1 82 ? 20.632 4.717 -15.110 1.00 76.62 82 TYR A O 1
ATOM 589 N N . LEU A 1 83 ? 20.406 4.205 -12.929 1.00 79.62 83 LEU A N 1
ATOM 590 C CA . LEU A 1 83 ? 21.811 3.874 -12.709 1.00 79.62 83 LEU A CA 1
ATOM 591 C C . LEU A 1 83 ? 22.227 2.581 -13.422 1.00 79.62 83 LEU A C 1
ATOM 593 O O . LEU A 1 83 ? 23.377 2.461 -13.833 1.00 79.62 83 LEU A O 1
ATOM 597 N N . SER A 1 84 ? 21.309 1.620 -13.567 1.00 76.00 84 SER A N 1
ATOM 598 C CA . SER A 1 84 ? 21.622 0.303 -14.137 1.00 76.00 84 SER A CA 1
ATOM 599 C C . SER A 1 84 ? 21.733 0.327 -15.659 1.00 76.00 84 SER A C 1
ATOM 601 O O . SER A 1 84 ? 22.639 -0.292 -16.210 1.00 76.00 84 SER A O 1
ATOM 603 N N . ASN A 1 85 ? 20.818 1.009 -16.359 1.00 65.25 85 ASN A N 1
ATOM 604 C CA . ASN A 1 85 ? 20.924 1.204 -17.804 1.00 65.25 85 ASN A CA 1
ATOM 605 C C . ASN A 1 85 ? 19.981 2.330 -18.279 1.00 65.25 85 ASN A C 1
ATOM 607 O O . ASN A 1 85 ? 18.763 2.176 -18.162 1.00 65.25 85 ASN A O 1
ATOM 611 N N . PRO A 1 86 ? 20.476 3.413 -18.907 1.00 57.62 86 PRO A N 1
ATOM 612 C CA . PRO A 1 86 ? 19.612 4.464 -19.451 1.00 57.62 86 PRO A CA 1
ATOM 613 C C . PRO A 1 86 ? 18.663 3.966 -20.560 1.00 57.62 86 PRO A C 1
ATOM 615 O O . PRO A 1 86 ? 17.600 4.558 -20.761 1.00 57.62 86 PRO A O 1
ATOM 618 N N . ALA A 1 87 ? 18.987 2.851 -21.232 1.00 54.38 87 ALA A N 1
ATOM 619 C CA . ALA A 1 87 ? 18.110 2.192 -22.206 1.00 54.38 87 ALA A CA 1
ATOM 620 C C . ALA A 1 87 ? 16.955 1.394 -21.565 1.00 54.38 87 ALA A C 1
ATOM 622 O O . ALA A 1 87 ? 15.973 1.109 -22.243 1.00 54.38 87 ALA A O 1
ATOM 623 N N . CYS A 1 88 ? 17.019 1.084 -20.261 1.00 52.28 88 CYS A N 1
ATOM 624 C CA . CYS A 1 88 ? 15.913 0.469 -19.510 1.00 52.28 88 CYS A CA 1
ATOM 625 C C . CYS A 1 88 ? 14.792 1.467 -19.166 1.00 52.28 88 CYS A C 1
ATOM 627 O O . CYS A 1 88 ? 13.867 1.130 -18.423 1.00 52.28 88 CYS A O 1
ATOM 629 N N . SER A 1 89 ? 14.844 2.682 -19.723 1.00 50.72 89 SER A N 1
ATOM 630 C CA . SER A 1 89 ? 13.739 3.636 -19.703 1.00 50.72 89 SER A CA 1
ATOM 631 C C . SER A 1 89 ? 12.535 3.027 -20.420 1.00 50.72 89 SER A C 1
ATOM 633 O O . SER A 1 89 ? 12.440 2.999 -21.643 1.00 50.72 89 SER A O 1
ATOM 635 N N . VAL A 1 90 ? 11.625 2.490 -19.619 1.00 51.62 90 VAL A N 1
ATOM 636 C CA . VAL A 1 90 ? 10.341 1.897 -19.988 1.00 51.62 90 VAL A CA 1
ATOM 637 C C . VAL A 1 90 ? 9.603 2.807 -20.981 1.00 51.62 90 VAL A C 1
ATOM 639 O O . VAL A 1 90 ? 9.009 3.779 -20.555 1.00 51.62 90 VAL A O 1
ATOM 642 N N . SER A 1 91 ? 9.621 2.520 -22.287 1.00 45.81 91 SER A N 1
ATOM 643 C CA . SER A 1 91 ? 9.009 3.390 -23.308 1.00 45.81 91 SER A CA 1
ATOM 644 C C . SER A 1 91 ? 7.481 3.443 -23.155 1.00 45.81 91 SER A C 1
ATOM 646 O O . SER A 1 91 ? 6.805 2.446 -23.372 1.00 45.81 91 SER A O 1
ATOM 648 N N . ALA A 1 92 ? 6.929 4.593 -22.762 1.00 46.75 92 ALA A N 1
ATOM 649 C CA . ALA A 1 92 ? 5.489 4.823 -22.652 1.00 46.75 92 ALA A CA 1
ATOM 650 C C . ALA A 1 92 ? 4.913 5.146 -24.034 1.00 46.75 92 ALA A C 1
ATOM 652 O O . ALA A 1 92 ? 4.795 6.313 -24.404 1.00 46.75 92 ALA A O 1
ATOM 653 N N . LYS A 1 93 ? 4.598 4.115 -24.822 1.00 45.56 93 LYS A N 1
ATOM 654 C CA . LYS A 1 93 ? 3.932 4.294 -26.119 1.00 45.56 93 LYS A CA 1
ATOM 655 C C . LYS A 1 93 ? 2.417 4.063 -26.100 1.00 45.56 93 LYS A C 1
ATOM 657 O O . LYS A 1 93 ? 1.791 4.422 -27.091 1.00 45.56 93 LYS A O 1
ATOM 662 N N . SER A 1 94 ? 1.802 3.564 -25.019 1.00 39.00 94 SER A N 1
ATOM 663 C CA . SER A 1 94 ? 0.403 3.094 -25.099 1.00 39.00 94 SER A CA 1
ATOM 664 C C . SER A 1 94 ? -0.627 3.678 -24.130 1.00 39.00 94 SER A C 1
ATOM 666 O O . SER A 1 94 ? -1.820 3.539 -24.391 1.00 39.00 94 SER A O 1
ATOM 668 N N . ALA A 1 95 ? -0.258 4.404 -23.073 1.00 46.88 95 ALA A N 1
ATOM 669 C CA . ALA A 1 95 ? -1.262 5.004 -22.190 1.00 46.88 95 ALA A CA 1
ATOM 670 C C . ALA A 1 95 ? -1.572 6.466 -22.511 1.00 46.88 95 ALA A C 1
ATOM 672 O O . ALA A 1 95 ? -1.095 7.370 -21.823 1.00 46.88 95 ALA A O 1
ATOM 673 N N . SER A 1 96 ? -2.474 6.694 -23.472 1.00 43.56 96 SER A N 1
ATOM 674 C CA . SER A 1 96 ? -2.994 8.032 -23.802 1.00 43.56 96 SER A CA 1
ATOM 675 C C . SER A 1 96 ? -3.535 8.801 -22.578 1.00 43.56 96 SER A C 1
ATOM 677 O O . SER A 1 96 ? -3.480 10.030 -22.537 1.00 43.56 96 SER A O 1
ATOM 679 N N . TRP A 1 97 ? -4.017 8.084 -21.551 1.00 48.62 97 TRP A N 1
ATOM 680 C CA . TRP A 1 97 ? -4.571 8.659 -20.320 1.00 48.62 97 TRP A CA 1
ATOM 681 C C . TRP A 1 97 ? -3.530 9.023 -19.249 1.00 48.62 97 TRP A C 1
ATOM 683 O O . TRP A 1 97 ? -3.759 9.969 -18.499 1.00 48.62 97 TRP A O 1
ATOM 693 N N . LEU A 1 98 ? -2.371 8.350 -19.201 1.00 46.81 98 LEU A N 1
ATOM 694 C CA . LEU A 1 98 ? -1.229 8.824 -18.403 1.00 46.81 98 LEU A CA 1
ATOM 695 C C . LEU A 1 98 ? -0.484 9.939 -19.143 1.00 46.81 98 LEU A C 1
ATOM 697 O O . LEU A 1 98 ? -0.028 10.898 -18.522 1.00 46.81 98 LEU A O 1
ATOM 701 N N . THR A 1 99 ? -0.434 9.876 -20.477 1.00 44.59 99 THR A N 1
ATOM 702 C CA . THR A 1 99 ? 0.142 10.955 -21.283 1.00 44.59 99 THR A CA 1
ATOM 703 C C . THR A 1 99 ? -0.712 12.219 -21.305 1.00 44.59 99 THR A C 1
ATOM 705 O O . THR A 1 99 ? -0.202 13.262 -21.685 1.00 44.59 99 THR A O 1
ATOM 708 N N . LEU A 1 100 ? -1.971 12.194 -20.852 1.00 40.34 100 LEU A N 1
ATOM 709 C CA . LEU A 1 100 ? -2.784 13.409 -20.678 1.00 40.34 100 LEU A CA 1
ATOM 710 C C . LEU A 1 100 ? -2.136 14.415 -19.700 1.00 40.34 100 LEU A C 1
ATOM 712 O O . LEU A 1 100 ? -2.358 15.614 -19.836 1.00 40.34 100 LEU A O 1
ATOM 716 N N . TRP A 1 101 ? -1.265 13.954 -18.793 1.00 43.28 101 TRP A N 1
ATOM 717 C CA . TRP A 1 101 ? -0.424 14.813 -17.945 1.00 43.28 101 TRP A CA 1
ATOM 718 C C . TRP A 1 101 ? 0.948 15.153 -18.555 1.00 43.28 101 TRP A C 1
ATOM 720 O O . TRP A 1 101 ? 1.579 16.117 -18.127 1.00 43.28 101 TRP A O 1
ATOM 730 N N . SER A 1 102 ? 1.418 14.406 -19.562 1.00 40.09 102 SER A N 1
ATOM 731 C CA . SER A 1 102 ? 2.713 14.622 -20.233 1.00 40.09 102 SER A CA 1
ATOM 732 C C . SER A 1 102 ? 2.600 15.255 -21.630 1.00 40.09 102 SER A C 1
ATOM 734 O O . SER A 1 102 ? 3.619 15.584 -22.232 1.00 40.09 102 SER A O 1
ATOM 736 N N . ALA A 1 103 ? 1.384 15.449 -22.151 1.00 39.56 103 ALA A N 1
ATOM 737 C CA . ALA A 1 103 ? 1.102 15.898 -23.518 1.00 39.56 103 ALA A CA 1
ATOM 738 C C . ALA A 1 103 ? 1.535 17.346 -23.812 1.00 39.56 103 ALA A C 1
ATOM 740 O O . ALA A 1 103 ? 1.601 17.740 -24.973 1.00 39.56 103 ALA A O 1
ATOM 741 N N . GLY A 1 104 ? 1.848 18.140 -22.784 1.00 40.22 104 GLY A N 1
ATOM 742 C CA . GLY A 1 104 ? 2.341 19.514 -22.937 1.00 40.22 104 GLY A CA 1
ATOM 743 C C . GLY A 1 104 ? 3.867 19.658 -22.923 1.00 40.22 104 GLY A C 1
ATOM 744 O O . GLY A 1 104 ? 4.374 20.743 -23.205 1.00 40.22 104 GLY A O 1
ATOM 745 N N . VAL A 1 105 ? 4.616 18.601 -22.591 1.00 43.47 105 VAL A N 1
ATOM 746 C CA . VAL A 1 105 ? 6.070 18.681 -22.394 1.00 43.47 105 VAL A CA 1
ATOM 747 C C . VAL A 1 105 ? 6.777 18.086 -23.610 1.00 43.47 105 VAL A C 1
ATOM 749 O O . VAL A 1 105 ? 6.837 16.870 -23.787 1.00 43.47 105 VAL A O 1
ATOM 752 N N . HIS A 1 106 ? 7.324 18.947 -24.467 1.00 36.50 106 HIS A N 1
ATOM 753 C CA . HIS A 1 106 ? 8.186 18.516 -25.568 1.00 36.50 106 HIS A CA 1
ATOM 754 C C . HIS A 1 106 ? 9.412 17.780 -24.977 1.00 36.50 106 HIS A C 1
ATOM 756 O O . HIS A 1 106 ? 10.181 18.380 -24.229 1.00 36.50 106 HIS A O 1
ATOM 762 N N . GLY A 1 107 ? 9.572 16.478 -25.272 1.00 45.00 107 GLY A N 1
ATOM 763 C CA . GLY A 1 107 ? 10.593 15.590 -24.675 1.00 45.00 107 GLY A CA 1
ATOM 764 C C . GLY A 1 107 ? 10.066 14.514 -23.705 1.00 45.00 107 GLY A C 1
ATOM 765 O O . GLY A 1 107 ? 10.837 13.986 -22.898 1.00 45.00 107 GLY A O 1
ATOM 766 N N . ALA A 1 108 ? 8.764 14.203 -23.754 1.00 46.06 108 ALA A N 1
ATOM 767 C CA . ALA A 1 108 ? 8.051 13.256 -22.883 1.00 46.06 108 ALA A CA 1
ATOM 768 C C . ALA A 1 108 ? 8.645 11.830 -22.813 1.00 46.06 108 ALA A C 1
ATOM 770 O O . ALA A 1 108 ? 8.447 11.124 -21.825 1.00 46.06 108 ALA A O 1
ATOM 771 N N . ASP A 1 109 ? 9.455 11.430 -23.788 1.00 48.34 109 ASP A N 1
ATOM 772 C CA . ASP A 1 109 ? 10.289 10.224 -23.783 1.00 48.34 109 ASP A CA 1
ATOM 773 C C . ASP A 1 109 ? 11.312 10.185 -22.623 1.00 48.34 109 ASP A C 1
ATOM 775 O O . ASP A 1 109 ? 11.794 9.112 -22.272 1.00 48.34 109 ASP A O 1
ATOM 779 N N . ARG A 1 110 ? 11.583 11.312 -21.943 1.00 48.84 110 ARG A N 1
ATOM 780 C CA . ARG A 1 110 ? 12.431 11.379 -20.732 1.00 48.84 110 ARG A CA 1
ATOM 781 C C . ARG A 1 110 ? 11.666 11.387 -19.403 1.00 48.84 110 ARG A C 1
ATOM 783 O O . ARG A 1 110 ? 12.304 11.342 -18.355 1.00 48.84 110 ARG A O 1
ATOM 790 N N . MET A 1 111 ? 10.329 11.427 -19.402 1.00 57.41 111 MET A N 1
ATOM 791 C CA . MET A 1 111 ? 9.511 11.495 -18.171 1.00 57.41 111 MET A CA 1
ATOM 792 C C . MET A 1 111 ? 9.059 10.120 -17.645 1.00 57.41 111 MET A C 1
ATOM 794 O O . MET A 1 111 ? 8.273 10.028 -16.707 1.00 57.41 111 MET A O 1
ATOM 798 N N . LEU A 1 112 ? 9.596 9.035 -18.202 1.00 60.88 112 LEU A N 1
ATOM 799 C CA . LEU A 1 112 ? 9.228 7.642 -17.907 1.00 60.88 112 LEU A CA 1
ATOM 800 C C . LEU A 1 112 ? 9.469 7.239 -16.444 1.00 60.88 112 LEU A C 1
ATOM 802 O O . LEU A 1 112 ? 8.722 6.441 -15.882 1.00 60.88 112 LEU A O 1
ATOM 806 N N . TRP A 1 113 ? 10.461 7.851 -15.801 1.00 70.19 113 TRP A N 1
ATOM 807 C CA . TRP A 1 113 ? 10.766 7.691 -14.377 1.00 70.19 113 TRP A CA 1
ATOM 808 C C . TRP A 1 113 ? 9.592 8.104 -13.478 1.00 70.19 113 TRP A C 1
ATOM 810 O O . TRP A 1 113 ? 9.358 7.476 -12.447 1.00 70.19 113 TRP A O 1
ATOM 820 N N . LEU A 1 114 ? 8.805 9.107 -13.894 1.00 77.12 114 LEU A N 1
ATOM 821 C CA . LEU A 1 114 ? 7.614 9.546 -13.162 1.00 77.12 114 LEU A CA 1
ATOM 822 C C . LEU A 1 114 ? 6.505 8.493 -13.199 1.00 77.12 114 LEU A C 1
ATOM 824 O O . LEU A 1 114 ? 5.781 8.359 -12.218 1.00 77.12 114 LEU A O 1
ATOM 828 N N . ASN A 1 115 ? 6.408 7.703 -14.273 1.00 78.62 115 ASN A N 1
ATOM 829 C CA . ASN A 1 115 ? 5.437 6.611 -14.351 1.00 78.62 115 ASN A CA 1
ATOM 830 C C . ASN A 1 115 ? 5.773 5.503 -13.349 1.00 78.62 115 ASN A C 1
ATOM 832 O O . ASN A 1 115 ? 4.874 4.989 -12.696 1.00 78.62 115 ASN A O 1
ATOM 836 N N . ILE A 1 116 ? 7.057 5.163 -13.182 1.00 83.38 116 ILE A N 1
ATOM 837 C CA . ILE A 1 116 ? 7.506 4.180 -12.179 1.00 83.38 116 ILE A CA 1
ATOM 838 C C . ILE A 1 116 ? 7.218 4.699 -10.765 1.00 83.38 116 ILE A C 1
ATOM 840 O O . ILE A 1 116 ? 6.679 3.966 -9.937 1.00 83.38 116 ILE A O 1
ATOM 844 N N . ILE A 1 117 ? 7.513 5.977 -10.506 1.00 89.75 117 ILE A N 1
ATOM 845 C CA . ILE A 1 117 ? 7.207 6.630 -9.227 1.00 89.75 117 ILE A CA 1
ATOM 846 C C . ILE A 1 117 ? 5.705 6.582 -8.941 1.00 89.75 117 ILE A C 1
ATOM 848 O O . ILE A 1 117 ? 5.291 6.159 -7.862 1.00 89.75 117 ILE A O 1
ATOM 852 N N . PHE A 1 118 ? 4.888 6.962 -9.922 1.00 88.56 118 PHE A N 1
ATOM 853 C CA . PHE A 1 118 ? 3.436 6.957 -9.814 1.00 88.56 118 PHE A CA 1
ATOM 854 C C . PHE A 1 118 ? 2.875 5.546 -9.602 1.00 88.56 118 PHE A C 1
ATOM 856 O O . PHE A 1 118 ? 2.045 5.355 -8.718 1.00 88.56 118 PHE A O 1
ATOM 863 N N . LEU A 1 119 ? 3.356 4.548 -10.351 1.00 89.88 119 LEU A N 1
ATOM 864 C CA . LEU A 1 119 ? 2.976 3.143 -10.173 1.00 89.88 119 LEU A CA 1
ATOM 865 C C . LEU A 1 119 ? 3.365 2.620 -8.786 1.00 89.88 119 LEU A C 1
ATOM 867 O O . LEU A 1 119 ? 2.587 1.885 -8.185 1.00 89.88 119 LEU A O 1
ATOM 871 N N . GLY A 1 120 ? 4.518 3.032 -8.252 1.00 93.50 120 GLY A N 1
ATOM 872 C CA . GLY A 1 120 ? 4.901 2.760 -6.867 1.00 93.50 120 GLY A CA 1
ATOM 873 C C . GLY A 1 120 ? 3.920 3.381 -5.873 1.00 93.50 120 GLY A C 1
ATOM 874 O O . GLY A 1 120 ? 3.412 2.687 -4.997 1.00 93.50 120 GLY A O 1
ATOM 875 N N . GLY A 1 121 ? 3.582 4.663 -6.041 1.00 95.31 121 GLY A N 1
ATOM 876 C CA . GLY A 1 121 ? 2.579 5.350 -5.218 1.00 95.31 121 GLY A CA 1
ATOM 877 C C . GLY A 1 121 ? 1.215 4.657 -5.245 1.00 95.31 121 GLY A C 1
ATOM 878 O O . GLY A 1 121 ? 0.620 4.408 -4.196 1.00 95.31 121 GLY A O 1
ATOM 879 N N . LEU A 1 122 ? 0.756 4.278 -6.440 1.00 93.75 122 LEU A N 1
ATOM 880 C CA . LEU A 1 122 ? -0.479 3.527 -6.635 1.00 93.75 122 LEU A CA 1
ATOM 881 C C . LEU A 1 122 ? -0.405 2.144 -5.974 1.00 93.75 122 LEU A C 1
ATOM 883 O O . LEU A 1 122 ? -1.360 1.741 -5.321 1.00 93.75 122 LEU A O 1
ATOM 887 N N . GLY A 1 123 ? 0.728 1.446 -6.091 1.00 95.19 123 GLY A N 1
ATOM 888 C CA . GLY A 1 123 ? 0.976 0.169 -5.423 1.00 95.19 123 GLY A CA 1
ATOM 889 C C . GLY A 1 123 ? 0.926 0.277 -3.899 1.00 95.19 123 GLY A C 1
ATOM 890 O O . GLY A 1 123 ? 0.298 -0.553 -3.253 1.00 95.19 123 GLY A O 1
ATOM 891 N N . GLY A 1 124 ? 1.509 1.325 -3.313 1.00 96.62 124 GLY A N 1
ATOM 892 C CA . GLY A 1 124 ? 1.429 1.567 -1.868 1.00 96.62 124 GLY A CA 1
ATOM 893 C C . GLY A 1 124 ? 0.004 1.853 -1.394 1.00 96.62 124 GLY A C 1
ATOM 894 O O . GLY A 1 124 ? -0.466 1.254 -0.425 1.00 96.62 124 GLY A O 1
ATOM 895 N N . LEU A 1 125 ? -0.718 2.717 -2.114 1.00 95.50 125 LEU A N 1
ATOM 896 C CA . LEU A 1 125 ? -2.095 3.075 -1.779 1.00 95.50 125 LEU A CA 1
ATOM 897 C C . LEU A 1 125 ? -3.042 1.880 -1.943 1.00 95.50 125 LEU A C 1
ATOM 899 O O . LEU A 1 125 ? -3.694 1.484 -0.978 1.00 95.50 125 LEU A O 1
ATOM 903 N N . LEU A 1 126 ? -3.080 1.261 -3.127 1.00 94.75 126 LEU A N 1
ATOM 904 C CA . LEU A 1 126 ? -3.944 0.109 -3.395 1.00 94.75 126 LEU A CA 1
ATOM 905 C C . LEU A 1 126 ? -3.573 -1.094 -2.530 1.00 94.75 126 LEU A C 1
ATOM 907 O O . LEU A 1 126 ? -4.472 -1.765 -2.034 1.00 94.75 126 LEU A O 1
ATOM 911 N N . GLY A 1 127 ? -2.281 -1.327 -2.296 1.00 94.38 127 GLY A N 1
ATOM 912 C CA . GLY A 1 127 ? -1.804 -2.405 -1.438 1.00 94.38 127 GLY A CA 1
ATOM 913 C C . GLY A 1 127 ? -2.340 -2.307 -0.018 1.00 94.38 127 GLY A C 1
ATOM 914 O O . GLY A 1 127 ? -3.003 -3.232 0.448 1.00 94.38 127 GLY A O 1
ATOM 915 N N . SER A 1 128 ? -2.170 -1.144 0.619 1.00 94.38 128 SER A N 1
ATOM 916 C CA . SER A 1 128 ? -2.715 -0.885 1.961 1.00 94.38 128 SER A CA 1
ATOM 917 C C . SER A 1 128 ? -4.248 -0.993 2.026 1.00 94.38 128 SER A C 1
ATOM 919 O O . SER A 1 128 ? -4.812 -1.419 3.035 1.00 94.38 128 SER A O 1
ATOM 921 N N . MET A 1 129 ? -4.952 -0.640 0.942 1.00 94.38 129 MET A N 1
ATOM 922 C CA . MET A 1 129 ? -6.411 -0.759 0.868 1.00 94.38 129 MET A CA 1
ATOM 923 C C . MET A 1 129 ? -6.866 -2.212 0.720 1.00 94.38 129 MET A C 1
ATOM 925 O O . MET A 1 129 ? -7.806 -2.618 1.402 1.00 94.38 129 MET A O 1
ATOM 929 N N . ILE A 1 130 ? -6.211 -2.995 -0.144 1.00 94.62 130 ILE A N 1
ATOM 930 C CA . ILE A 1 130 ? -6.473 -4.432 -0.299 1.00 94.62 130 ILE A CA 1
ATOM 931 C C . ILE A 1 130 ? -6.228 -5.137 1.036 1.00 94.62 130 ILE A C 1
ATOM 933 O O . ILE A 1 130 ? -7.084 -5.908 1.471 1.00 94.62 130 ILE A O 1
ATOM 937 N N . ASP A 1 131 ? -5.116 -4.825 1.706 1.00 93.19 131 ASP A N 1
ATOM 938 C CA . ASP A 1 131 ? -4.800 -5.366 3.025 1.00 93.19 131 ASP A CA 1
ATOM 939 C C . ASP A 1 131 ? -5.887 -5.026 4.046 1.00 93.19 131 ASP A C 1
ATOM 941 O O . ASP A 1 131 ? -6.485 -5.915 4.643 1.00 93.19 131 ASP A O 1
ATOM 945 N N . SER A 1 132 ? -6.275 -3.751 4.130 1.00 93.31 132 SER A N 1
ATOM 946 C CA . SER A 1 132 ? -7.334 -3.297 5.033 1.00 93.31 132 SER A CA 1
ATOM 947 C C . SER A 1 132 ? -8.673 -4.001 4.785 1.00 93.31 132 SER A C 1
ATOM 949 O O . SER A 1 132 ? -9.371 -4.352 5.739 1.00 93.31 132 SER A O 1
ATOM 951 N N . VAL A 1 133 ? -9.063 -4.211 3.522 1.00 94.31 133 VAL A N 1
ATOM 952 C CA . VAL A 1 133 ? -10.314 -4.905 3.164 1.00 94.31 133 VAL A CA 1
ATOM 953 C C . VAL A 1 133 ? -10.249 -6.375 3.567 1.00 94.31 133 VAL A C 1
ATOM 955 O O . VAL A 1 133 ? -11.190 -6.892 4.180 1.00 94.31 133 VAL A O 1
ATOM 958 N N . LEU A 1 134 ? -9.136 -7.046 3.266 1.00 91.81 134 LEU A N 1
ATOM 959 C CA . LEU A 1 134 ? -8.915 -8.435 3.659 1.00 91.81 134 LEU A CA 1
ATOM 960 C C . LEU A 1 134 ? -8.835 -8.574 5.180 1.00 91.81 134 LEU A C 1
ATOM 962 O O . LEU A 1 134 ? -9.430 -9.494 5.730 1.00 91.81 134 LEU A O 1
ATOM 966 N N . GLY A 1 135 ? -8.191 -7.638 5.869 1.00 90.62 135 GLY A N 1
ATOM 967 C CA . GLY A 1 135 ? -8.081 -7.602 7.319 1.00 90.62 135 GLY A CA 1
ATOM 968 C C . GLY A 1 135 ? -9.426 -7.387 8.002 1.00 90.62 135 GLY A C 1
ATOM 969 O O . GLY A 1 135 ? -9.799 -8.161 8.879 1.00 90.62 135 GLY A O 1
ATOM 970 N N . ALA A 1 136 ? -10.226 -6.421 7.539 1.00 90.06 136 ALA A N 1
ATOM 971 C CA . ALA A 1 136 ? -11.578 -6.198 8.060 1.00 90.06 136 ALA A CA 1
ATOM 972 C C . ALA A 1 136 ? -12.501 -7.416 7.887 1.00 90.06 136 ALA A C 1
ATOM 974 O O . ALA A 1 136 ? -13.425 -7.607 8.683 1.00 90.06 136 ALA A O 1
ATOM 975 N N . THR A 1 137 ? -12.277 -8.208 6.833 1.00 90.69 137 THR A N 1
ATOM 976 C CA . THR A 1 137 ? -13.127 -9.350 6.472 1.00 90.69 137 THR A CA 1
ATOM 977 C C . THR A 1 137 ? -12.656 -10.641 7.141 1.00 90.69 137 THR A C 1
ATOM 979 O O . THR A 1 137 ? -13.445 -11.338 7.778 1.00 90.69 137 THR A O 1
ATOM 982 N N . PHE A 1 138 ? -11.372 -10.968 7.015 1.00 90.94 138 PHE A N 1
ATOM 983 C CA . PHE A 1 138 ? -10.810 -12.288 7.310 1.00 90.94 138 PHE A CA 1
ATOM 984 C C . PHE A 1 138 ? -9.895 -12.339 8.532 1.00 90.94 138 PHE A C 1
ATOM 986 O O . PHE A 1 138 ? -9.428 -13.432 8.859 1.00 90.94 138 PHE A O 1
ATOM 993 N N . GLN A 1 139 ? -9.635 -11.209 9.197 1.00 88.62 139 GLN A N 1
ATOM 994 C CA . GLN A 1 139 ? -8.886 -11.185 10.450 1.00 88.62 139 GLN A CA 1
ATOM 995 C C . GLN A 1 139 ? -9.783 -10.759 11.606 1.00 88.62 139 GLN A C 1
ATOM 997 O O . GLN A 1 139 ? -10.431 -9.714 11.580 1.00 88.62 139 GLN A O 1
ATOM 1002 N N . ARG A 1 140 ? -9.763 -11.545 12.678 1.00 86.00 140 ARG A N 1
ATOM 1003 C CA . ARG A 1 140 ? -10.486 -11.237 13.910 1.00 86.00 140 ARG A CA 1
ATOM 1004 C C . ARG A 1 140 ? -9.760 -10.141 14.697 1.00 86.00 140 ARG A C 1
ATOM 1006 O O . ARG A 1 140 ? -8.569 -10.276 14.991 1.00 86.00 140 ARG A O 1
ATOM 1013 N N . THR A 1 141 ? -10.487 -9.102 15.108 1.00 85.00 141 THR A N 1
ATOM 1014 C CA . THR A 1 141 ? -9.980 -8.090 16.050 1.00 85.00 141 THR A CA 1
ATOM 1015 C C . THR A 1 141 ? -10.861 -7.984 17.291 1.00 85.00 141 THR A C 1
ATOM 1017 O O . THR A 1 141 ? -12.083 -7.838 17.195 1.00 85.00 141 THR A O 1
ATOM 1020 N N . TYR A 1 142 ? -10.221 -8.012 18.460 1.00 83.94 142 TYR A N 1
ATOM 1021 C CA . TYR A 1 142 ? -10.843 -7.845 19.770 1.00 83.94 142 TYR A CA 1
ATOM 1022 C C . TYR A 1 142 ? -10.448 -6.507 20.397 1.00 83.94 142 TYR A C 1
ATOM 1024 O O . TYR A 1 142 ? -9.338 -6.019 20.200 1.00 83.94 142 TYR A O 1
ATOM 1032 N N . TYR A 1 143 ? -11.342 -5.932 21.195 1.00 84.44 143 TYR A N 1
ATOM 1033 C CA . TYR A 1 143 ? -11.092 -4.729 21.981 1.00 84.44 143 TYR A CA 1
ATOM 1034 C C . TYR A 1 143 ? -11.501 -4.937 23.431 1.00 84.44 143 TYR A C 1
ATOM 1036 O O . TYR A 1 143 ? -12.641 -5.329 23.691 1.00 84.44 143 TYR A O 1
ATOM 1044 N N . SER A 1 144 ? -10.599 -4.624 24.359 1.00 81.75 144 SER A N 1
ATOM 1045 C CA . SER A 1 144 ? -10.924 -4.548 25.782 1.00 81.75 144 SER A CA 1
ATOM 1046 C C . SER A 1 144 ? -11.299 -3.120 26.154 1.00 81.75 144 SER A C 1
ATOM 1048 O O . SER A 1 144 ? -10.532 -2.175 25.946 1.00 81.75 144 SER A O 1
ATOM 1050 N N . ARG A 1 145 ? -12.503 -2.949 26.710 1.00 77.19 145 ARG A N 1
ATOM 1051 C CA . ARG A 1 145 ? -12.983 -1.640 27.185 1.00 77.19 145 ARG A CA 1
ATOM 1052 C C . ARG A 1 145 ? -12.283 -1.200 28.470 1.00 77.19 145 ARG A C 1
ATOM 1054 O O . ARG A 1 145 ? -12.193 0.001 28.711 1.00 77.19 145 ARG A O 1
ATOM 1061 N N . GLU A 1 146 ? -11.784 -2.150 29.256 1.00 77.12 146 GLU A N 1
ATOM 1062 C CA . GLU A 1 146 ? -11.128 -1.893 30.539 1.00 77.12 146 GLU A CA 1
ATOM 1063 C C . GLU A 1 146 ? -9.686 -1.428 30.341 1.00 77.12 146 GLU A C 1
ATOM 1065 O O . GLU A 1 146 ? -9.298 -0.365 30.825 1.00 77.12 146 GLU A O 1
ATOM 1070 N N . THR A 1 147 ? -8.902 -2.177 29.560 1.00 77.44 147 THR A N 1
ATOM 1071 C CA . THR A 1 147 ? -7.486 -1.860 29.316 1.00 77.44 147 THR A CA 1
ATOM 1072 C C . THR A 1 147 ? -7.284 -0.911 28.135 1.00 77.44 147 THR A C 1
ATOM 1074 O O . THR A 1 147 ? -6.183 -0.397 27.941 1.00 77.44 147 THR A O 1
ATOM 1077 N N . LYS A 1 148 ? -8.341 -0.656 27.346 1.00 80.69 148 LYS A N 1
ATOM 1078 C CA . LYS A 1 148 ? -8.309 0.088 26.072 1.00 80.69 148 LYS A CA 1
ATOM 1079 C C . LYS A 1 148 ? -7.325 -0.504 25.058 1.00 80.69 148 LYS A C 1
ATOM 1081 O O . LYS A 1 148 ? -6.826 0.214 24.193 1.00 80.69 148 LYS A O 1
ATOM 1086 N N . GLN A 1 149 ? -7.062 -1.804 25.155 1.00 79.94 149 GLN A N 1
ATOM 1087 C CA . GLN A 1 149 ? -6.156 -2.521 24.267 1.00 79.94 149 GLN A CA 1
ATOM 1088 C C . GLN A 1 149 ? -6.916 -3.164 23.109 1.00 79.94 149 GLN A C 1
ATOM 1090 O O . GLN A 1 149 ? -8.041 -3.646 23.263 1.00 79.94 149 GLN A O 1
ATOM 1095 N N . VAL A 1 150 ? -6.270 -3.184 21.946 1.00 82.38 150 VAL A N 1
ATOM 1096 C CA . VAL A 1 150 ? -6.713 -3.932 20.770 1.00 82.38 150 VAL A CA 1
ATOM 1097 C C . VAL A 1 150 ? -5.874 -5.202 20.685 1.00 82.38 150 VAL A C 1
ATOM 1099 O O . VAL A 1 150 ? -4.649 -5.139 20.759 1.00 82.38 150 VAL A O 1
ATOM 1102 N N . LEU A 1 151 ? -6.531 -6.351 20.547 1.00 81.62 151 LEU A N 1
ATOM 1103 C CA . LEU A 1 151 ? -5.883 -7.650 20.418 1.00 81.62 151 LEU A CA 1
ATOM 1104 C C . LEU A 1 151 ? -6.205 -8.251 19.049 1.00 81.62 151 LEU A C 1
ATOM 1106 O O . LEU A 1 151 ? -7.367 -8.362 18.648 1.00 81.62 151 LEU A O 1
ATOM 1110 N N . LEU A 1 152 ? -5.150 -8.627 18.331 1.00 79.69 152 LEU A N 1
ATOM 1111 C CA . LEU A 1 152 ? -5.219 -9.175 16.982 1.00 79.69 152 LEU A CA 1
ATOM 1112 C C . LEU A 1 152 ? -5.156 -10.704 17.028 1.00 79.69 152 LEU A C 1
ATOM 1114 O O . LEU A 1 152 ? -4.325 -11.277 17.733 1.00 79.69 152 LEU A O 1
ATOM 1118 N N . GLY A 1 153 ? -5.996 -11.374 16.240 1.00 75.38 153 GLY A N 1
ATOM 1119 C CA . GLY A 1 153 ? -5.949 -12.829 16.103 1.00 75.38 153 GLY A CA 1
ATOM 1120 C C . GLY A 1 153 ? -6.661 -13.552 17.241 1.00 75.38 153 GLY A C 1
ATOM 1121 O O . GLY A 1 153 ? -7.862 -13.380 17.413 1.00 75.38 153 GLY A O 1
ATOM 1122 N N . ARG A 1 154 ? -5.957 -14.410 17.989 1.00 74.19 154 ARG A N 1
ATOM 1123 C CA . ARG A 1 154 ? -6.578 -15.308 18.979 1.00 74.19 154 ARG A CA 1
ATOM 1124 C C . ARG A 1 154 ? -6.472 -14.774 20.397 1.00 74.19 154 ARG A C 1
ATOM 1126 O O . ARG A 1 154 ? -5.433 -14.261 20.799 1.00 74.19 154 ARG A O 1
ATOM 1133 N N . LEU A 1 155 ? -7.536 -14.991 21.168 1.00 72.00 155 LEU A N 1
ATOM 1134 C CA . LEU A 1 155 ? -7.556 -14.699 22.597 1.00 72.00 155 LEU A CA 1
ATOM 1135 C C . LEU A 1 155 ? -6.437 -15.474 23.315 1.00 72.00 155 LEU A C 1
ATOM 1137 O O . LEU A 1 155 ? -6.245 -16.664 23.033 1.00 72.00 155 LEU A O 1
ATOM 1141 N N . PRO A 1 156 ? -5.714 -14.838 24.253 1.00 65.88 156 PRO A N 1
ATOM 1142 C CA . PRO A 1 156 ? -4.744 -15.545 25.072 1.00 65.88 156 PRO A CA 1
ATOM 1143 C C . PRO A 1 156 ? -5.441 -16.659 25.878 1.00 65.88 156 PRO A C 1
ATOM 1145 O O . PRO A 1 156 ? -6.579 -16.484 26.327 1.00 65.88 156 PRO A O 1
ATOM 1148 N N . PRO A 1 157 ? -4.792 -17.822 26.082 1.00 60.00 157 PRO A N 1
ATOM 1149 C CA . PRO A 1 157 ? -5.352 -18.881 26.915 1.00 60.00 157 PRO A CA 1
ATOM 1150 C C . PRO A 1 157 ? -5.602 -18.355 28.338 1.00 60.00 157 PRO A C 1
ATOM 1152 O O . PRO A 1 157 ? -4.757 -17.653 28.888 1.00 60.00 157 PRO A O 1
ATOM 1155 N N . LYS A 1 158 ? -6.742 -18.728 28.948 1.00 59.16 158 LYS A N 1
ATOM 1156 C CA . LYS A 1 158 ? -7.304 -18.227 30.233 1.00 59.16 158 LYS A CA 1
ATOM 1157 C C . LYS A 1 158 ? -6.382 -18.252 31.483 1.00 59.16 158 LYS A C 1
ATOM 1159 O O . LYS A 1 158 ? -6.841 -17.950 32.578 1.00 59.16 158 LYS A O 1
ATOM 1164 N N . LYS A 1 159 ? -5.091 -18.579 31.384 1.00 46.50 159 LYS A N 1
ATOM 1165 C CA . LYS A 1 159 ? -4.170 -18.754 32.525 1.00 46.50 159 LYS A CA 1
ATOM 1166 C C . LYS A 1 159 ? -3.592 -17.468 33.145 1.00 46.50 159 LYS A C 1
ATOM 1168 O O . LYS A 1 159 ? -2.761 -17.583 34.038 1.00 46.50 159 LYS A O 1
ATOM 1173 N N . GLN A 1 160 ? -4.018 -16.268 32.744 1.00 45.38 160 GLN A N 1
ATOM 1174 C CA . GLN A 1 160 ? -3.529 -15.014 33.352 1.00 45.38 160 GLN A CA 1
ATOM 1175 C C . GLN A 1 160 ? -4.611 -13.963 33.652 1.00 45.38 160 GLN A C 1
ATOM 1177 O O . GLN A 1 160 ? -4.285 -12.797 33.846 1.00 45.38 160 GLN A O 1
ATOM 1182 N N . SER A 1 161 ? -5.884 -14.347 33.776 1.00 44.56 161 SER A N 1
ATOM 1183 C CA . SER A 1 161 ? -6.844 -13.457 34.441 1.00 44.56 161 SER A CA 1
ATOM 1184 C C . SER A 1 161 ? -6.662 -13.606 35.953 1.00 44.56 161 SER A C 1
ATOM 1186 O O . SER A 1 161 ? -7.039 -14.617 36.550 1.00 44.56 161 SER A O 1
ATOM 1188 N N . LYS A 1 162 ? -6.010 -12.625 36.585 1.00 41.09 162 LYS A N 1
ATOM 1189 C CA . LYS A 1 162 ? -6.114 -12.459 38.035 1.00 41.09 162 LYS A CA 1
ATOM 1190 C C . LYS A 1 162 ? -7.570 -12.110 38.353 1.00 41.09 162 LYS A C 1
ATOM 1192 O O . LYS A 1 162 ? -7.999 -11.004 38.075 1.00 41.09 162 LYS A O 1
ATOM 1197 N N . SER A 1 163 ? -8.252 -13.067 38.980 1.00 38.53 163 SER A N 1
ATOM 1198 C CA . SER A 1 163 ? -9.394 -12.913 39.888 1.00 38.53 163 SER A CA 1
ATOM 1199 C C . SER A 1 163 ? -10.563 -12.024 39.431 1.00 38.53 163 SER A C 1
ATOM 1201 O O . SER A 1 163 ? -10.557 -10.821 39.663 1.00 38.53 163 SER A O 1
ATOM 1203 N N . GLY A 1 164 ? -11.666 -12.668 39.033 1.00 39.06 164 GLY A N 1
ATOM 1204 C CA . GLY A 1 164 ? -12.954 -12.335 39.658 1.00 39.06 164 GLY A CA 1
ATOM 1205 C C . GLY A 1 164 ? -14.023 -11.588 38.858 1.00 39.06 164 GLY A C 1
ATOM 1206 O O . GLY A 1 164 ? -14.938 -11.076 39.492 1.00 39.06 164 GLY A O 1
ATOM 1207 N N . SER A 1 165 ? -13.992 -11.553 37.525 1.00 37.97 165 SER A N 1
ATOM 1208 C CA . SER A 1 165 ? -15.155 -11.110 36.736 1.00 37.97 165 SER A CA 1
ATOM 1209 C C . SER A 1 165 ? -15.410 -12.034 35.546 1.00 37.97 165 SER A C 1
ATOM 1211 O O . SER A 1 165 ? -14.725 -12.027 34.525 1.00 37.97 165 SER A O 1
ATOM 1213 N N . ASP A 1 166 ? -16.411 -12.886 35.724 1.00 48.09 166 ASP A N 1
ATOM 1214 C CA . ASP A 1 166 ? -16.971 -13.766 34.708 1.00 48.09 166 ASP A CA 1
ATOM 1215 C C . ASP A 1 166 ? -17.971 -12.944 33.875 1.00 48.09 166 ASP A C 1
ATOM 1217 O O . ASP A 1 166 ? -19.142 -12.893 34.218 1.00 48.09 166 ASP A O 1
ATOM 1221 N N . ASP A 1 167 ? -17.482 -12.175 32.888 1.00 44.44 167 ASP A N 1
ATOM 1222 C CA . ASP A 1 167 ? -18.207 -11.827 31.648 1.00 44.44 167 ASP A CA 1
ATOM 1223 C C . ASP A 1 167 ? -17.404 -10.861 30.743 1.00 44.44 167 ASP A C 1
ATOM 1225 O O . ASP A 1 167 ? -17.233 -9.679 31.024 1.00 44.44 167 ASP A O 1
ATOM 1229 N N . SER A 1 168 ? -16.996 -11.341 29.563 1.00 53.66 168 SER A N 1
ATOM 1230 C CA . SER A 1 168 ? -16.756 -10.533 28.347 1.00 53.66 168 SER A CA 1
ATOM 1231 C C . SER A 1 168 ? -15.760 -9.345 28.386 1.00 53.66 168 SER A C 1
ATOM 1233 O O . SER A 1 168 ? -16.056 -8.275 27.860 1.00 53.66 168 SER A O 1
ATOM 1235 N N . GLU A 1 169 ? -14.531 -9.532 28.886 1.00 69.06 169 GLU A N 1
ATOM 1236 C CA . GLU A 1 169 ? -13.471 -8.498 28.795 1.00 69.06 169 GLU A CA 1
ATOM 1237 C C . GLU A 1 169 ? -13.191 -8.058 27.336 1.00 69.06 169 GLU A C 1
ATOM 1239 O O . GLU A 1 169 ? -12.931 -6.887 27.058 1.00 69.06 169 GLU A O 1
ATOM 1244 N N . TRP A 1 170 ? -13.291 -8.989 26.381 1.00 70.62 170 TRP A N 1
ATOM 1245 C CA . TRP A 1 170 ? -12.913 -8.780 24.983 1.00 70.62 170 TRP A CA 1
ATOM 1246 C C . TRP A 1 170 ? -14.133 -8.745 24.060 1.00 70.62 170 TRP A C 1
ATOM 1248 O O . TRP A 1 170 ? -14.778 -9.765 23.814 1.00 70.62 170 TRP A O 1
ATOM 1258 N N . VAL A 1 171 ? -14.420 -7.575 23.488 1.00 80.94 171 VAL A N 1
ATOM 1259 C CA . VAL A 1 171 ? -15.505 -7.378 22.519 1.00 80.94 171 VAL A CA 1
ATOM 1260 C C . VAL A 1 171 ? -14.961 -7.510 21.101 1.00 80.94 171 VAL A C 1
ATOM 1262 O O . VAL A 1 171 ? -13.977 -6.866 20.741 1.00 80.94 171 VAL A O 1
ATOM 1265 N N . VAL A 1 172 ? -15.615 -8.321 20.269 1.00 80.31 172 VAL A N 1
ATOM 1266 C CA . VAL A 1 172 ? -15.261 -8.454 18.848 1.00 80.31 172 VAL A CA 1
ATOM 1267 C C . VAL A 1 172 ? -15.633 -7.171 18.110 1.00 80.31 172 VAL A C 1
ATOM 1269 O O . VAL A 1 172 ? -16.789 -6.743 18.133 1.00 80.31 172 VAL A O 1
ATOM 1272 N N . ILE A 1 173 ? -14.666 -6.567 17.422 1.00 79.50 173 ILE A N 1
ATOM 1273 C CA . ILE A 1 173 ? -14.913 -5.387 16.591 1.00 79.50 173 ILE A CA 1
ATOM 1274 C C . ILE A 1 173 ? -15.284 -5.825 15.173 1.00 79.50 173 ILE A C 1
ATOM 1276 O O . ILE A 1 173 ? -16.316 -5.386 14.648 1.00 79.50 173 ILE A O 1
ATOM 1280 N N . THR A 1 174 ? -14.442 -6.667 14.562 1.00 81.19 174 THR A N 1
ATOM 1281 C CA . THR A 1 174 ? -14.437 -6.960 13.119 1.00 81.19 174 THR A CA 1
ATOM 1282 C C . THR A 1 174 ? -13.908 -8.357 12.789 1.00 81.19 174 THR A C 1
ATOM 1284 O O . THR A 1 174 ? -13.178 -8.971 13.574 1.00 81.19 174 THR A O 1
ATOM 1287 N N . GLY A 1 175 ? -14.303 -8.816 11.597 1.00 83.19 175 GLY A N 1
ATOM 1288 C CA . GLY A 1 175 ? -13.745 -9.960 10.886 1.00 83.19 175 GLY A CA 1
ATOM 1289 C C . GLY A 1 175 ? -14.090 -11.353 11.411 1.00 83.19 175 GLY A C 1
ATOM 1290 O O . GLY A 1 175 ? -14.642 -11.568 12.500 1.00 83.19 175 GLY A O 1
ATOM 1291 N N . TYR A 1 176 ? -13.744 -12.331 10.583 1.00 83.12 176 TYR A N 1
ATOM 1292 C CA . TYR A 1 176 ? -13.754 -13.753 10.910 1.00 83.12 176 TYR A CA 1
ATOM 1293 C C . TYR A 1 176 ? -12.336 -14.212 11.277 1.00 83.12 176 TYR A C 1
ATOM 1295 O O . TYR A 1 176 ? -11.368 -13.620 10.823 1.00 83.12 176 TYR A O 1
ATOM 1303 N N . ASP A 1 177 ? -12.187 -15.248 12.103 1.00 84.81 177 ASP A N 1
ATOM 1304 C CA . ASP A 1 177 ? -10.866 -15.825 12.417 1.00 84.81 177 ASP A CA 1
ATOM 1305 C C . ASP A 1 177 ? -10.492 -16.873 11.356 1.00 84.81 177 ASP A C 1
ATOM 1307 O O . ASP A 1 177 ? -10.536 -18.074 11.616 1.00 84.81 177 ASP A O 1
ATOM 1311 N N . ILE A 1 178 ? -10.249 -16.417 10.119 1.00 86.69 178 ILE A N 1
ATOM 1312 C CA . ILE A 1 178 ? -9.936 -17.299 8.979 1.00 86.69 178 ILE A CA 1
ATOM 1313 C C . ILE A 1 178 ? -8.463 -17.176 8.586 1.00 86.69 178 ILE A C 1
ATOM 1315 O O . ILE A 1 178 ? -7.802 -18.193 8.382 1.00 86.69 178 ILE A O 1
ATOM 1319 N N . LEU A 1 179 ? -7.946 -15.948 8.481 1.00 88.12 179 LEU A N 1
ATOM 1320 C CA . LEU A 1 179 ? -6.579 -15.672 8.044 1.00 88.12 179 LEU A CA 1
ATOM 1321 C C . LEU A 1 179 ? -5.776 -14.948 9.129 1.00 88.12 179 LEU A C 1
ATOM 1323 O O . LEU A 1 179 ? -6.281 -14.092 9.853 1.00 88.12 179 LEU A O 1
ATOM 1327 N N . SER A 1 180 ? -4.488 -15.275 9.207 1.00 89.50 180 SER A N 1
ATOM 1328 C CA . SER A 1 180 ? -3.506 -14.557 10.027 1.00 89.50 180 SER A CA 1
ATOM 1329 C C . SER A 1 180 ? -2.995 -13.286 9.336 1.00 89.50 180 SER A C 1
ATOM 1331 O O . SER A 1 180 ? -3.144 -13.131 8.124 1.00 89.50 180 SER A O 1
ATOM 1333 N N . ASN A 1 181 ? -2.335 -12.403 10.097 1.00 88.62 181 ASN A N 1
ATOM 1334 C CA . ASN A 1 181 ? -1.692 -11.191 9.569 1.00 88.62 181 ASN A CA 1
ATOM 1335 C C . ASN A 1 181 ? -0.740 -11.517 8.405 1.00 88.62 181 ASN A C 1
ATOM 1337 O O . ASN A 1 181 ? -0.950 -11.074 7.282 1.00 88.62 181 ASN A O 1
ATOM 1341 N N . ASN A 1 182 ? 0.183 -12.455 8.621 1.00 91.00 182 ASN A N 1
ATOM 1342 C CA . ASN A 1 182 ? 1.139 -12.869 7.594 1.00 91.00 182 ASN A CA 1
ATOM 1343 C C . ASN A 1 182 ? 0.478 -13.407 6.310 1.00 91.00 182 ASN A C 1
ATOM 1345 O O . ASN A 1 182 ? 0.993 -13.187 5.218 1.00 91.00 182 ASN A O 1
ATOM 1349 N N . GLN A 1 183 ? -0.646 -14.125 6.422 1.00 93.62 183 GLN A N 1
ATOM 1350 C CA . GLN A 1 183 ? -1.363 -14.645 5.251 1.00 93.62 183 GLN A CA 1
ATOM 1351 C C . GLN A 1 183 ? -2.061 -13.535 4.467 1.00 93.62 183 GLN A C 1
ATOM 1353 O O . GLN A 1 183 ? -2.049 -13.569 3.240 1.00 93.62 183 GLN A O 1
ATOM 1358 N N . VAL A 1 184 ? -2.652 -12.561 5.160 1.00 92.56 184 VAL A N 1
ATOM 1359 C CA . VAL A 1 184 ? -3.270 -11.407 4.504 1.00 92.56 184 VAL A CA 1
ATOM 1360 C C . VAL A 1 184 ? -2.209 -10.569 3.800 1.00 92.56 184 VAL A C 1
ATOM 1362 O O . VAL A 1 184 ? -2.371 -10.347 2.606 1.00 92.56 184 VAL A O 1
ATOM 1365 N N . ASN A 1 185 ? -1.082 -10.269 4.453 1.00 93.25 185 ASN A N 1
ATOM 1366 C CA . ASN A 1 185 ? 0.027 -9.520 3.846 1.00 93.25 185 ASN A CA 1
ATOM 1367 C C . ASN A 1 185 ? 0.605 -10.235 2.616 1.00 93.25 185 ASN A C 1
ATOM 1369 O O . ASN A 1 185 ? 0.987 -9.613 1.622 1.00 93.25 185 ASN A O 1
ATOM 1373 N N . LEU A 1 186 ? 0.674 -11.570 2.653 1.00 94.69 186 LEU A N 1
ATOM 1374 C CA . LEU A 1 186 ? 1.096 -12.360 1.499 1.00 94.69 186 LEU A CA 1
ATOM 1375 C C . LEU A 1 186 ? 0.104 -12.211 0.337 1.00 94.69 186 LEU A C 1
ATOM 1377 O O . LEU A 1 186 ? 0.517 -11.953 -0.791 1.00 94.69 186 LEU A O 1
ATOM 1381 N N . ILE A 1 187 ? -1.197 -12.349 0.598 1.00 95.44 187 ILE A N 1
ATOM 1382 C CA . ILE A 1 187 ? -2.234 -12.238 -0.437 1.00 95.44 187 ILE A CA 1
ATOM 1383 C C . ILE A 1 187 ? -2.301 -10.809 -0.987 1.00 95.44 187 ILE A C 1
ATOM 1385 O O . ILE A 1 187 ? -2.337 -10.633 -2.205 1.00 95.44 187 ILE A O 1
ATOM 1389 N N . SER A 1 188 ? -2.290 -9.794 -0.120 1.00 95.38 188 SER A N 1
ATOM 1390 C CA . SER A 1 188 ? -2.364 -8.383 -0.502 1.00 95.38 188 SER A CA 1
ATOM 1391 C C . SER A 1 188 ? -1.145 -7.972 -1.325 1.00 95.38 188 SER A C 1
ATOM 1393 O O . SER A 1 188 ? -1.305 -7.383 -2.397 1.00 95.38 188 SER A O 1
ATOM 1395 N N . SER A 1 189 ? 0.064 -8.366 -0.919 1.00 95.88 189 SER A N 1
ATOM 1396 C CA . SER A 1 189 ? 1.286 -8.051 -1.666 1.00 95.88 189 SER A CA 1
ATOM 1397 C C . SER A 1 189 ? 1.383 -8.781 -3.010 1.00 95.88 189 SER A C 1
ATOM 1399 O O . SER A 1 189 ? 1.811 -8.170 -3.989 1.00 95.88 189 SER A O 1
ATOM 1401 N N . VAL A 1 190 ? 0.936 -10.041 -3.114 1.00 96.62 190 VAL A N 1
ATOM 1402 C CA . VAL A 1 190 ? 0.874 -10.774 -4.395 1.00 96.62 190 VAL A CA 1
ATOM 1403 C C . VAL A 1 190 ? -0.173 -10.167 -5.330 1.00 96.62 190 VAL A C 1
ATOM 1405 O O . VAL A 1 190 ? 0.119 -9.928 -6.503 1.00 96.62 190 VAL A O 1
ATOM 1408 N N . ALA A 1 191 ? -1.371 -9.865 -4.824 1.00 96.25 191 ALA A N 1
ATOM 1409 C CA . ALA A 1 191 ? -2.429 -9.234 -5.610 1.00 96.25 191 ALA A CA 1
ATOM 1410 C C . ALA A 1 191 ? -1.998 -7.851 -6.122 1.00 96.25 191 ALA A C 1
ATOM 1412 O O . ALA A 1 191 ? -2.175 -7.536 -7.299 1.00 96.25 191 ALA A O 1
ATOM 1413 N N . THR A 1 192 ? -1.371 -7.050 -5.260 1.00 96.06 192 THR A N 1
ATOM 1414 C CA . THR A 1 192 ? -0.875 -5.714 -5.612 1.00 96.06 192 THR A CA 1
ATOM 1415 C C . THR A 1 192 ? 0.282 -5.784 -6.595 1.00 96.06 192 THR A C 1
ATOM 1417 O O . THR A 1 192 ? 0.310 -5.023 -7.557 1.00 96.06 192 THR A O 1
ATOM 1420 N N . SER A 1 193 ? 1.208 -6.725 -6.403 1.00 95.44 193 SER A N 1
ATOM 1421 C CA . SER A 1 193 ? 2.293 -7.003 -7.342 1.00 95.44 193 SER A CA 1
ATOM 1422 C C . SER A 1 193 ? 1.749 -7.294 -8.742 1.00 95.44 193 SER A C 1
ATOM 1424 O O . SER A 1 193 ? 2.114 -6.607 -9.698 1.00 95.44 193 SER A O 1
ATOM 1426 N N . ALA A 1 194 ? 0.809 -8.239 -8.857 1.00 94.62 194 ALA A N 1
ATOM 1427 C CA . ALA A 1 194 ? 0.177 -8.591 -10.124 1.00 94.62 194 ALA A CA 1
ATOM 1428 C C . ALA A 1 194 ? -0.582 -7.409 -10.745 1.00 94.62 194 ALA A C 1
ATOM 1430 O O . ALA A 1 194 ? -0.477 -7.184 -11.949 1.00 94.62 194 ALA A O 1
ATOM 1431 N N . LEU A 1 195 ? -1.299 -6.622 -9.937 1.00 92.44 195 LEU A N 1
ATOM 1432 C CA . LEU A 1 195 ? -2.034 -5.449 -10.404 1.00 92.44 195 LEU A CA 1
ATOM 1433 C C . LEU A 1 195 ? -1.100 -4.355 -10.930 1.00 92.44 195 LEU A C 1
ATOM 1435 O O . LEU A 1 195 ? -1.325 -3.834 -12.018 1.00 92.44 195 LEU A O 1
ATOM 1439 N N . VAL A 1 196 ? -0.037 -4.022 -10.196 1.00 90.88 196 VAL A N 1
ATOM 1440 C CA . VAL A 1 196 ? 0.959 -3.023 -10.617 1.00 90.88 196 VAL A CA 1
ATOM 1441 C C . VAL A 1 196 ? 1.689 -3.485 -11.874 1.00 90.88 196 VAL A C 1
ATOM 1443 O O . VAL A 1 196 ? 1.906 -2.682 -12.778 1.00 90.88 196 VAL A O 1
ATOM 1446 N N . ALA A 1 197 ? 2.017 -4.774 -11.979 1.00 88.88 197 ALA A N 1
ATOM 1447 C CA . ALA A 1 197 ? 2.611 -5.338 -13.185 1.00 88.88 197 ALA A CA 1
ATOM 1448 C C . ALA A 1 197 ? 1.647 -5.316 -14.375 1.00 88.88 197 ALA A C 1
ATOM 1450 O O . ALA A 1 197 ? 2.048 -4.920 -15.467 1.00 88.88 197 ALA A O 1
ATOM 1451 N N . TYR A 1 198 ? 0.379 -5.675 -14.176 1.00 87.38 198 TYR A N 1
ATOM 1452 C CA . TYR A 1 198 ? -0.651 -5.613 -15.211 1.00 87.38 198 TYR A CA 1
ATOM 1453 C C . TYR A 1 198 ? -0.883 -4.179 -15.690 1.00 87.38 198 TYR A C 1
ATOM 1455 O O . TYR A 1 198 ? -0.858 -3.918 -16.890 1.00 87.38 198 TYR A O 1
ATOM 1463 N N . LEU A 1 199 ? -1.047 -3.231 -14.765 1.00 83.19 199 LEU A N 1
ATOM 1464 C CA . LEU A 1 199 ? -1.194 -1.817 -15.094 1.00 83.19 199 LEU A CA 1
ATOM 1465 C C . LEU A 1 199 ? 0.057 -1.309 -15.799 1.00 83.19 199 LEU A C 1
ATOM 1467 O O . LEU A 1 199 ? -0.045 -0.762 -16.882 1.00 83.19 199 LEU A O 1
ATOM 1471 N N . GLY A 1 200 ? 1.246 -1.553 -15.254 1.00 77.81 200 GLY A N 1
ATOM 1472 C CA . GLY A 1 200 ? 2.486 -1.089 -15.861 1.00 77.81 200 GLY A CA 1
ATOM 1473 C C . GLY A 1 200 ? 2.736 -1.685 -17.249 1.00 77.81 200 GLY A C 1
ATOM 1474 O O . GLY A 1 200 ? 3.165 -0.967 -18.140 1.00 77.81 200 GLY A O 1
ATOM 1475 N N . THR A 1 201 ? 2.422 -2.958 -17.485 1.00 75.31 201 THR A N 1
ATOM 1476 C CA . THR A 1 201 ? 2.600 -3.585 -18.808 1.00 75.31 201 THR A CA 1
ATOM 1477 C C . THR A 1 201 ? 1.534 -3.160 -19.813 1.00 75.31 201 THR A C 1
ATOM 1479 O O . THR A 1 201 ? 1.886 -2.869 -20.947 1.00 75.31 201 THR A O 1
ATOM 1482 N N . SER A 1 202 ? 0.265 -3.040 -19.413 1.00 67.75 202 SER A N 1
ATOM 1483 C CA . SER A 1 202 ? -0.813 -2.551 -20.294 1.00 67.75 202 SER A CA 1
ATOM 1484 C C . SER A 1 202 ? -0.716 -1.055 -20.619 1.00 67.75 202 SER A C 1
ATOM 1486 O O . SER A 1 202 ? -1.241 -0.615 -21.636 1.00 67.75 202 SER A O 1
ATOM 1488 N N . VAL A 1 203 ? -0.047 -0.275 -19.764 1.00 56.34 203 VAL A N 1
ATOM 1489 C CA . VAL A 1 203 ? 0.146 1.181 -19.900 1.00 56.34 203 VAL A CA 1
ATOM 1490 C C . VAL A 1 203 ? 1.457 1.539 -20.619 1.00 56.34 203 VAL A C 1
ATOM 1492 O O . VAL A 1 203 ? 1.577 2.636 -21.170 1.00 56.34 203 VAL A O 1
ATOM 1495 N N . LEU A 1 204 ? 2.467 0.659 -20.585 1.00 52.12 204 LEU A N 1
ATOM 1496 C CA . LEU A 1 204 ? 3.834 0.937 -21.060 1.00 52.12 204 LEU A CA 1
ATOM 1497 C C . LEU A 1 204 ? 4.303 0.025 -22.213 1.00 52.12 204 LEU A C 1
ATOM 1499 O O . LEU A 1 204 ? 5.484 0.055 -22.571 1.00 52.12 204 LEU A O 1
ATOM 1503 N N . VAL A 1 205 ? 3.430 -0.815 -22.767 1.00 43.66 205 VAL A N 1
ATOM 1504 C CA . VAL A 1 205 ? 3.642 -1.564 -24.024 1.00 43.66 205 VAL A CA 1
ATOM 1505 C C . VAL A 1 205 ? 2.683 -1.014 -25.053 1.00 43.66 205 VAL A C 1
ATOM 1507 O O . VAL A 1 205 ? 3.159 -0.459 -26.064 1.00 43.66 205 VAL A O 1
#

Organism: NCBI:txid13290

Sequence (205 aa):
APDAGDGWSRTLVLLALGHFACCMGDTLASELGILSRSKPVLVLNPFRQVPPGTNGGISLFGTLMSLIGGLFMGATAALTTYLSNPACSVSAKSASWLTLWSAGVHGADRMLWLNIIFLGGLGGLLGSMIDSVLGATFQRTYYSRETKQVLLGRLPPKKQSKSGSDDSEWVVITGYDILSNNQVNLISSVATSALVAYLGTSVLV

Radius of gyration: 20.9 Å; chains: 1; bounding box: 41×38×71 Å

InterPro domains:
  IPR002794 Protein of unknown function DUF92, TMEM19 [PF01940] (9-192)
  IPR002794 Protein of unknown function DUF92, TMEM19 [PTHR13353] (10-201)

Foldseek 3Di:
DPPPPPPVVVLVLLLVLLLQLLVQLQVQLQPVVLVDPDFFAALVGRVHGDHRPAQLGGDPRSLVRLLVSLLVSLLVSLVVLVVVDVVSLLAQPAAPPVCVVVVPPDPSSPVSSVVSSVLSSVSSNQLNNQLSVCRQAAWKWKAFPVVRDIDTADDDPPPPPDDDDPDDRIDIDGYDNHDDSVRSSVVSSSVSSNVSSVCSSNRRD

Secondary structure (DSSP, 8-state):
---S--HHHHHHHHHHHHHHHHHHHHHHHHHHHTT-SSPPEETTEEEEE--TT-TTEE-HHHHHHHHHHHHHHHHHHHHHHHHH-GGG-----S-TTTGGGTTTSTTGGG-HHHHHHHHHHHHHHHHHHHHHHHHHHHS-EEEETTT--EEESSPPPSTT--S---S-SEEEEE--SS--HHHHHHHHHHHHHHHHHHHHHHHH-